Protein AF-A0A087ULW9-F1 (afdb_monomer)

Foldseek 3Di:
DVLVVVLVVVVVVPDPPDDNVNRDDPVRVVLVCLLQVVDPQCPVCVVPDDDDPCVPDPPPPPPDPVSVVVVVVVVVVVVVVPDDDDPPPPPPPPPDDDDDDDDDPPPAQAEDEDPDPQLVVLQVVCVVVVRHQFFDPPDVSYTYSVVSVVVVVVVVVVVSVLVSQLQNQQCVVVVSPHRDPDRDPVSSVVSLVVDPVNVVVVD

Sequence (203 aa):
MVRTAILNLLNKKISSHLNVDSVWSRKAIMSWCRKNGFVPMTSEKMTLLPEPKWSGIELCSVTSADDLLSTLKEENNSKLVSSDDEEIEIVEVVNKAKQVLNNQTQLQASHIPHLNEAAIYVKEVASQINVNLKPIEIEPCIYAPAIEEMILAACKALASDLIGSAVNEGYNRLGGKLCPEEITVSDVYSTIMKTPQFDFLTN

Mean predicted aligned error: 17.17 Å

Secondary structure (DSSP, 8-state):
-HHHHHHHHHHTT--TT--GGG---HHHHHHHHHHTT-S-GGGGTTTTSPPPTTTTS------SHHHHHHHHHHHHHHHTTS-------------------------PPEEPPPS-HHHHHHHHHHHHTT--PPPEEEETTEEE-HHHHHHHHHHHHHHHHHHHHHHHHHHHHTTTSS--SS--HHHHHHHHHH-GGGGGGT-

Structure (mmCIF, N/CA/C/O backbone):
data_AF-A0A087ULW9-F1
#
_entry.id   AF-A0A087ULW9-F1
#
loop_
_atom_site.group_PDB
_atom_site.id
_atom_site.type_symbol
_atom_site.label_atom_id
_atom_site.label_alt_id
_atom_site.label_comp_id
_atom_site.label_asym_id
_atom_site.label_entity_id
_atom_site.label_seq_id
_atom_site.pdbx_PDB_ins_code
_atom_site.Cartn_x
_atom_site.Cartn_y
_atom_site.Cartn_z
_atom_site.occupancy
_atom_site.B_iso_or_equiv
_atom_site.auth_seq_id
_atom_site.auth_comp_id
_atom_site.auth_asym_id
_atom_site.auth_atom_id
_atom_site.pdbx_PDB_model_num
ATOM 1 N N . MET A 1 1 ? 32.120 -0.685 -0.058 1.00 56.88 1 MET A N 1
ATOM 2 C CA . MET A 1 1 ? 32.090 -0.291 1.363 1.00 56.88 1 MET A CA 1
ATOM 3 C C . MET A 1 1 ? 30.939 -0.945 2.122 1.00 56.88 1 MET A C 1
ATOM 5 O O . MET A 1 1 ? 31.238 -1.801 2.936 1.00 56.88 1 MET A O 1
ATOM 9 N N . VAL A 1 2 ? 29.661 -0.681 1.810 1.00 62.47 2 VAL A N 1
ATOM 10 C CA . VAL A 1 2 ? 28.502 -1.191 2.591 1.00 62.47 2 VAL A CA 1
ATOM 11 C C . VAL A 1 2 ? 28.453 -2.722 2.754 1.00 62.47 2 VAL A C 1
ATOM 13 O O . VAL A 1 2 ? 28.424 -3.212 3.875 1.00 62.47 2 VAL A O 1
ATOM 16 N N . ARG A 1 3 ? 28.540 -3.510 1.668 1.00 66.75 3 ARG A N 1
ATOM 17 C CA . ARG A 1 3 ? 28.554 -4.991 1.763 1.00 66.75 3 ARG A CA 1
ATOM 18 C C . ARG A 1 3 ? 29.715 -5.511 2.618 1.00 66.75 3 ARG A C 1
ATOM 20 O O . ARG A 1 3 ? 29.536 -6.441 3.388 1.00 66.75 3 ARG A O 1
ATOM 27 N N . THR A 1 4 ? 30.897 -4.918 2.480 1.00 70.19 4 THR A N 1
ATOM 28 C CA . THR A 1 4 ? 32.090 -5.307 3.243 1.00 70.19 4 THR A CA 1
ATOM 29 C C . THR A 1 4 ? 31.920 -4.988 4.729 1.00 70.19 4 THR A C 1
ATOM 31 O O . THR A 1 4 ? 32.284 -5.803 5.565 1.00 70.19 4 THR A O 1
ATOM 34 N N . ALA A 1 5 ? 31.308 -3.847 5.060 1.00 69.44 5 ALA A N 1
ATOM 35 C CA . ALA A 1 5 ? 30.970 -3.484 6.434 1.00 69.44 5 ALA A CA 1
ATOM 36 C C . ALA A 1 5 ? 29.940 -4.452 7.042 1.00 69.44 5 ALA A C 1
ATOM 38 O O . ALA A 1 5 ? 30.160 -4.950 8.141 1.00 69.44 5 ALA A O 1
ATOM 39 N N . ILE A 1 6 ? 28.883 -4.799 6.298 1.00 68.88 6 ILE A N 1
ATOM 40 C CA . ILE A 1 6 ? 27.867 -5.776 6.726 1.00 68.88 6 ILE A CA 1
ATOM 41 C C . ILE A 1 6 ? 28.497 -7.157 6.954 1.00 68.88 6 ILE A C 1
ATOM 43 O O . ILE A 1 6 ? 28.297 -7.755 8.003 1.00 68.88 6 ILE A O 1
ATOM 47 N N . LEU A 1 7 ? 29.323 -7.645 6.023 1.00 72.19 7 LEU A N 1
ATOM 48 C CA . LEU A 1 7 ? 30.027 -8.924 6.178 1.00 72.19 7 LEU A CA 1
ATOM 49 C C . LEU A 1 7 ? 30.986 -8.918 7.378 1.00 72.19 7 LEU A C 1
ATOM 51 O O . LEU A 1 7 ? 31.074 -9.907 8.099 1.00 72.19 7 LEU A O 1
ATOM 55 N N . ASN A 1 8 ? 31.661 -7.796 7.639 1.00 73.00 8 ASN A N 1
ATOM 56 C CA . ASN A 1 8 ? 32.526 -7.646 8.808 1.00 73.00 8 ASN A CA 1
ATOM 57 C C . ASN A 1 8 ? 31.735 -7.624 10.128 1.00 73.00 8 ASN A C 1
ATOM 59 O O . ASN A 1 8 ? 32.224 -8.145 11.126 1.00 73.00 8 ASN A O 1
ATOM 63 N N . LEU A 1 9 ? 30.526 -7.055 10.148 1.00 68.88 9 LEU A N 1
ATOM 64 C CA . LEU A 1 9 ? 29.633 -7.081 11.315 1.00 68.88 9 LEU A CA 1
ATOM 65 C C . LEU A 1 9 ? 29.056 -8.483 11.566 1.00 68.88 9 LEU A C 1
ATOM 67 O O . LEU A 1 9 ? 28.975 -8.916 12.715 1.00 68.88 9 LEU A O 1
ATOM 71 N N . LEU A 1 10 ? 28.739 -9.224 10.501 1.00 69.44 10 LEU A N 1
ATOM 72 C CA . LEU A 1 10 ? 28.275 -10.613 10.582 1.00 69.44 10 LEU A CA 1
ATOM 73 C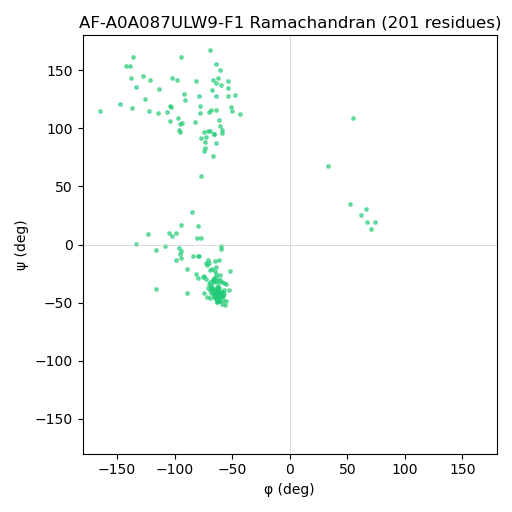 C . LEU A 1 10 ? 29.379 -11.566 11.051 1.00 69.44 10 LEU A C 1
ATOM 75 O O . LEU A 1 10 ? 29.148 -12.389 11.935 1.00 69.44 10 LEU A O 1
ATOM 79 N N . ASN A 1 11 ? 30.607 -11.394 10.552 1.00 67.88 11 ASN A N 1
ATOM 80 C CA . ASN A 1 11 ? 31.772 -12.158 11.011 1.00 67.88 11 ASN A CA 1
ATOM 81 C C . ASN A 1 11 ? 32.119 -11.886 12.483 1.00 67.88 11 ASN A C 1
ATOM 83 O O . ASN A 1 11 ? 32.675 -12.752 13.153 1.00 67.88 11 ASN A O 1
ATOM 87 N N . LYS A 1 12 ? 31.745 -10.713 13.012 1.00 70.88 12 LYS A N 1
ATOM 88 C CA . LYS A 1 12 ? 31.857 -10.379 14.440 1.00 70.88 12 LYS A CA 1
ATOM 89 C C . LYS A 1 12 ? 30.761 -11.022 15.314 1.00 70.88 12 LYS A C 1
ATOM 91 O O . LYS A 1 12 ? 30.732 -10.748 16.508 1.00 70.88 12 LYS A O 1
ATOM 96 N N . LYS A 1 13 ? 29.894 -11.888 14.757 1.00 62.12 13 LYS A N 1
ATOM 97 C CA . LYS A 1 13 ? 28.817 -12.627 15.456 1.00 62.12 13 LYS A CA 1
ATOM 98 C C . LYS A 1 13 ? 27.877 -11.742 16.293 1.00 62.12 13 LYS A C 1
ATOM 100 O O . LYS A 1 13 ? 27.385 -12.169 17.331 1.00 62.12 13 LYS A O 1
ATOM 105 N N . ILE A 1 14 ? 27.590 -10.520 15.842 1.00 60.06 14 ILE A N 1
ATOM 106 C CA . ILE A 1 14 ? 26.692 -9.599 16.567 1.00 60.06 14 ILE A CA 1
ATOM 107 C C . ILE A 1 14 ? 25.216 -10.042 16.458 1.00 60.06 14 ILE A C 1
ATOM 109 O O . ILE A 1 14 ? 24.376 -9.606 17.240 1.00 60.06 14 ILE A O 1
ATOM 113 N N . SER A 1 15 ? 24.865 -10.934 15.523 1.00 56.03 15 SER A N 1
ATOM 114 C CA . SER A 1 15 ? 23.472 -11.359 15.323 1.00 56.03 15 SER A CA 1
ATOM 115 C C . SER A 1 15 ? 23.382 -12.813 14.854 1.00 56.03 15 SER A C 1
ATOM 117 O O . SER A 1 15 ? 23.888 -13.157 13.791 1.00 56.03 15 SER A O 1
ATOM 119 N N . SER A 1 16 ? 22.700 -13.665 15.624 1.00 60.62 16 SER A N 1
ATOM 120 C CA . SER A 1 16 ? 22.424 -15.079 15.305 1.00 60.62 16 SER A CA 1
ATOM 121 C C . SER A 1 16 ? 21.408 -15.276 14.171 1.00 60.62 16 SER A C 1
ATOM 123 O O . SER A 1 16 ? 21.276 -16.382 13.654 1.00 60.62 16 SER A O 1
ATOM 125 N N . HIS A 1 17 ? 20.690 -14.219 13.783 1.00 61.47 17 HIS A N 1
ATOM 126 C CA . HIS A 1 17 ? 19.585 -14.278 12.821 1.00 61.47 17 HIS A CA 1
ATOM 127 C C . HIS A 1 17 ? 19.976 -13.963 11.371 1.00 61.47 17 HIS A C 1
ATOM 129 O O . HIS A 1 17 ? 19.141 -14.092 10.481 1.00 61.47 17 HIS A O 1
ATOM 135 N N . LEU A 1 18 ? 21.221 -13.557 11.103 1.00 57.53 18 LEU A N 1
ATOM 136 C CA . LEU A 1 18 ? 21.670 -13.223 9.751 1.00 57.53 18 LEU A CA 1
ATOM 137 C C . LEU A 1 18 ? 22.741 -14.202 9.271 1.00 57.53 18 LEU A C 1
ATOM 139 O O . LEU A 1 18 ? 23.860 -14.226 9.779 1.00 57.53 18 LEU A O 1
ATOM 143 N N . ASN A 1 19 ? 22.397 -14.989 8.252 1.00 66.38 19 ASN A N 1
ATOM 144 C CA . ASN A 1 19 ? 23.345 -15.859 7.567 1.00 66.38 19 ASN A CA 1
ATOM 145 C C . ASN A 1 19 ? 24.162 -15.054 6.537 1.00 66.38 19 ASN A C 1
ATOM 147 O O . ASN A 1 19 ? 23.621 -14.202 5.830 1.00 66.38 19 ASN A O 1
ATOM 151 N N . VAL A 1 20 ? 25.457 -15.343 6.414 1.00 63.88 20 VAL A N 1
ATOM 152 C CA . VAL A 1 20 ? 26.369 -14.711 5.443 1.00 63.88 20 VAL A CA 1
ATOM 153 C C . VAL A 1 20 ? 25.887 -14.929 4.001 1.00 63.88 20 VAL A C 1
ATOM 155 O O . VAL A 1 20 ? 26.001 -14.024 3.170 1.00 63.88 20 VAL A O 1
ATOM 158 N N . ASP A 1 21 ? 25.243 -16.067 3.732 1.00 66.31 21 ASP A N 1
ATOM 159 C CA . ASP A 1 21 ? 24.638 -16.388 2.432 1.00 66.31 21 ASP A CA 1
ATOM 160 C C . ASP A 1 21 ? 23.371 -15.568 2.129 1.00 66.31 21 ASP A C 1
ATOM 162 O O . ASP A 1 21 ? 22.977 -15.426 0.973 1.00 66.31 21 ASP A O 1
ATOM 166 N N . SER A 1 22 ? 22.753 -14.964 3.150 1.00 69.62 22 SER A N 1
ATOM 167 C CA . SER A 1 22 ? 21.576 -14.098 3.004 1.00 69.62 22 SER A CA 1
ATOM 168 C C . SER A 1 22 ? 21.934 -12.681 2.545 1.00 69.62 22 SER A C 1
ATOM 170 O O . SER A 1 22 ? 21.043 -11.890 2.227 1.00 69.62 22 SER A O 1
ATOM 172 N N . VAL A 1 23 ? 23.220 -12.315 2.521 1.00 75.50 23 VAL A N 1
ATOM 173 C CA . VAL A 1 23 ? 23.633 -10.958 2.154 1.00 75.50 23 VAL A CA 1
ATOM 174 C C . VAL A 1 23 ? 23.585 -10.799 0.640 1.00 75.50 23 VAL A C 1
ATOM 176 O O . VAL A 1 23 ? 24.405 -11.355 -0.098 1.00 75.50 23 VAL A O 1
ATOM 179 N N . TRP A 1 24 ? 22.671 -9.961 0.160 1.00 78.62 24 TRP A N 1
ATOM 180 C CA . TRP A 1 24 ? 22.526 -9.660 -1.262 1.00 78.62 24 TRP A CA 1
ATOM 181 C C . TRP A 1 24 ? 23.769 -8.995 -1.857 1.00 78.62 24 TRP A C 1
ATOM 183 O O . TRP A 1 24 ? 24.466 -8.189 -1.227 1.00 78.62 24 TRP A O 1
ATOM 193 N N . SER A 1 25 ? 24.086 -9.345 -3.107 1.00 81.62 25 SER A N 1
ATOM 194 C CA . SER A 1 25 ? 25.161 -8.678 -3.846 1.00 81.62 25 SER A CA 1
ATOM 195 C C . SER A 1 25 ? 24.812 -7.205 -4.078 1.00 81.62 25 SER A C 1
ATOM 197 O O . SER A 1 25 ? 23.640 -6.845 -4.159 1.00 81.62 25 SER A O 1
ATOM 199 N N . ARG A 1 26 ? 25.821 -6.339 -4.260 1.00 78.56 26 ARG A N 1
ATOM 200 C CA . ARG A 1 26 ? 25.574 -4.927 -4.617 1.00 78.56 26 ARG A CA 1
ATOM 201 C C . ARG A 1 26 ? 24.673 -4.805 -5.850 1.00 78.56 26 ARG A C 1
ATOM 203 O O . ARG A 1 26 ? 23.790 -3.965 -5.872 1.00 78.56 26 ARG A O 1
ATOM 210 N N . LYS A 1 27 ? 24.865 -5.674 -6.848 1.00 77.69 27 LYS A N 1
ATOM 211 C CA . LYS A 1 27 ? 24.037 -5.710 -8.060 1.00 77.69 27 LYS A CA 1
ATOM 212 C C . LYS A 1 27 ? 22.583 -6.080 -7.747 1.00 77.69 27 LYS A C 1
ATOM 214 O O . LYS A 1 27 ? 21.685 -5.456 -8.299 1.00 77.69 27 LYS A O 1
ATOM 219 N N . ALA A 1 28 ? 22.360 -7.049 -6.857 1.00 81.12 28 ALA A N 1
ATOM 220 C CA . ALA A 1 28 ? 21.022 -7.443 -6.421 1.00 81.12 28 ALA A CA 1
ATOM 221 C C . ALA A 1 28 ? 20.324 -6.319 -5.640 1.00 81.12 28 ALA A C 1
ATOM 223 O O . ALA A 1 28 ? 19.192 -5.985 -5.967 1.00 81.12 28 ALA A O 1
ATOM 224 N N . ILE A 1 29 ? 21.029 -5.668 -4.706 1.00 81.50 29 ILE A N 1
ATOM 225 C CA . ILE A 1 29 ? 20.514 -4.507 -3.961 1.00 81.50 29 ILE A CA 1
ATOM 226 C C . ILE A 1 29 ? 20.136 -3.383 -4.929 1.00 81.50 29 ILE A C 1
ATOM 228 O O . ILE A 1 29 ? 19.006 -2.920 -4.915 1.00 81.50 29 ILE A O 1
ATOM 232 N N . MET A 1 30 ? 21.040 -3.000 -5.836 1.00 79.62 30 MET A N 1
ATOM 233 C CA . MET A 1 30 ? 20.770 -1.928 -6.800 1.00 79.62 30 MET A CA 1
ATOM 234 C C . MET A 1 30 ? 19.622 -2.265 -7.754 1.00 79.62 30 MET A C 1
ATOM 236 O O . MET A 1 30 ? 18.857 -1.382 -8.128 1.00 79.62 30 MET A O 1
ATOM 240 N N . SER A 1 31 ? 19.496 -3.526 -8.174 1.00 79.19 31 SER A N 1
ATOM 241 C CA . SER A 1 31 ? 18.368 -3.954 -9.004 1.00 79.19 31 SER A CA 1
ATOM 242 C C . SER A 1 31 ? 17.053 -3.888 -8.230 1.00 79.19 31 SER A C 1
ATOM 244 O O . SER A 1 31 ? 16.067 -3.400 -8.770 1.00 79.19 31 SER A O 1
ATOM 246 N N . TRP A 1 32 ? 17.047 -4.313 -6.966 1.00 84.06 32 TRP A N 1
ATOM 247 C CA . TRP A 1 32 ? 15.873 -4.226 -6.104 1.00 84.06 32 TRP A CA 1
ATOM 248 C C . TRP A 1 32 ? 15.469 -2.772 -5.837 1.00 84.06 32 TRP A C 1
ATOM 250 O O . TRP A 1 32 ? 14.302 -2.433 -6.001 1.00 84.06 32 TRP A O 1
ATOM 260 N N . CYS A 1 33 ? 16.425 -1.891 -5.533 1.00 82.12 33 CYS A N 1
ATOM 261 C CA . CYS A 1 33 ? 16.156 -0.467 -5.341 1.00 82.12 33 CYS A CA 1
ATOM 262 C C . CYS A 1 33 ? 15.517 0.166 -6.584 1.00 82.12 33 CYS A C 1
ATOM 264 O O . CYS A 1 33 ? 14.533 0.882 -6.448 1.00 82.12 33 CYS A O 1
ATOM 266 N N . ARG A 1 34 ? 16.022 -0.130 -7.793 1.00 80.19 34 ARG A N 1
ATOM 267 C CA . ARG A 1 34 ? 15.431 0.383 -9.045 1.00 80.19 34 ARG A CA 1
ATOM 268 C C . ARG A 1 34 ? 14.009 -0.124 -9.267 1.00 80.19 34 ARG A C 1
ATOM 270 O O . ARG A 1 34 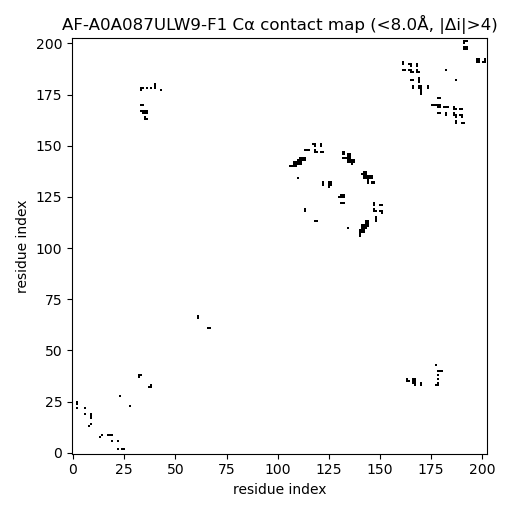? 13.146 0.651 -9.654 1.00 80.19 34 ARG A O 1
ATOM 277 N N . LYS A 1 35 ? 13.764 -1.409 -8.998 1.00 82.06 35 LYS A N 1
ATOM 278 C CA . LYS A 1 35 ? 12.431 -2.015 -9.131 1.00 82.06 35 LYS A CA 1
ATOM 279 C C . LYS A 1 35 ? 11.401 -1.421 -8.173 1.00 82.06 35 LYS A C 1
ATOM 281 O O . LYS A 1 35 ? 10.228 -1.420 -8.503 1.00 82.06 35 LYS A O 1
ATOM 286 N N . ASN A 1 36 ? 11.838 -0.916 -7.023 1.00 83.12 36 ASN A N 1
ATOM 287 C CA . ASN A 1 36 ? 10.960 -0.343 -6.002 1.00 83.12 36 ASN A CA 1
ATOM 288 C C . ASN A 1 36 ? 11.006 1.197 -5.958 1.00 83.12 36 ASN A C 1
ATOM 290 O O . ASN A 1 36 ? 10.507 1.793 -5.013 1.00 83.12 36 ASN A O 1
ATOM 294 N N . GLY A 1 37 ? 11.635 1.860 -6.937 1.00 76.06 37 GLY A N 1
ATOM 295 C CA . GLY A 1 37 ? 11.675 3.328 -6.991 1.00 76.06 37 GLY A CA 1
ATOM 296 C C . GLY A 1 37 ? 12.544 3.999 -5.921 1.00 76.06 37 GLY A C 1
ATOM 297 O O . GLY A 1 37 ? 12.490 5.212 -5.761 1.00 76.06 37 GLY A O 1
ATOM 298 N N . PHE A 1 38 ? 13.395 3.246 -5.216 1.00 79.56 38 PHE A N 1
ATOM 299 C CA . PHE A 1 38 ? 14.325 3.779 -4.209 1.00 79.56 38 PHE A CA 1
ATOM 300 C C . PHE A 1 38 ? 15.606 4.378 -4.810 1.00 79.56 38 PHE A C 1
ATOM 302 O O . PHE A 1 38 ? 16.534 4.721 -4.079 1.00 79.56 38 PHE A O 1
ATOM 309 N N . VAL A 1 39 ? 15.706 4.461 -6.139 1.00 68.19 39 VAL A N 1
ATOM 310 C CA . VAL A 1 39 ? 16.822 5.126 -6.819 1.00 68.19 39 VAL A CA 1
ATOM 311 C C . VAL A 1 39 ? 16.333 6.487 -7.307 1.00 68.19 39 VAL A C 1
ATOM 313 O O . VAL A 1 39 ? 15.434 6.516 -8.147 1.00 68.19 39 VAL A O 1
ATOM 316 N N . PRO A 1 40 ? 16.914 7.602 -6.828 1.00 55.19 40 PRO A N 1
ATOM 317 C CA . PRO A 1 40 ? 16.565 8.930 -7.316 1.00 55.19 40 PRO A CA 1
ATOM 318 C C . PRO A 1 40 ? 16.706 8.998 -8.842 1.00 55.19 40 PRO A C 1
ATOM 320 O O . PRO A 1 40 ? 17.765 8.659 -9.382 1.00 55.19 40 PRO A O 1
ATOM 323 N N . MET A 1 41 ? 15.656 9.458 -9.535 1.00 52.12 41 MET A N 1
ATOM 324 C CA . MET A 1 41 ? 15.596 9.596 -11.005 1.00 52.12 41 MET A CA 1
ATOM 325 C C . MET A 1 41 ? 16.774 10.384 -11.600 1.00 52.12 41 MET A C 1
ATOM 327 O O . MET A 1 41 ? 17.119 10.218 -12.770 1.00 52.12 41 MET A O 1
ATOM 331 N N . THR A 1 42 ? 17.424 11.221 -10.796 1.00 53.38 42 THR A N 1
ATOM 332 C CA . THR A 1 42 ? 18.534 12.089 -11.191 1.00 53.38 42 THR A CA 1
ATOM 333 C C . THR A 1 42 ? 19.858 11.357 -11.396 1.00 53.38 42 THR A C 1
ATOM 335 O O . THR A 1 42 ? 20.649 11.795 -12.227 1.00 53.38 42 THR A O 1
ATOM 338 N N . SER A 1 43 ? 20.113 10.217 -10.741 1.00 51.06 43 SER A N 1
ATOM 339 C CA . SER A 1 43 ? 21.452 9.598 -10.775 1.00 51.06 43 SER A CA 1
ATOM 340 C C . SER A 1 43 ? 21.864 9.053 -12.152 1.00 51.06 43 SER A C 1
ATOM 342 O O . SER A 1 43 ? 23.059 8.875 -12.385 1.00 51.06 43 SER A O 1
ATOM 344 N N . GLU A 1 44 ? 20.924 8.771 -13.060 1.00 51.19 44 GLU A N 1
ATOM 345 C CA . GLU A 1 44 ? 21.227 8.202 -14.387 1.00 51.19 44 GLU A CA 1
ATOM 346 C C . GLU A 1 44 ? 21.261 9.254 -15.517 1.00 51.19 44 GLU A C 1
ATOM 348 O O . GLU A 1 44 ? 21.804 8.966 -16.581 1.00 51.19 44 GLU A O 1
ATOM 353 N N . LYS A 1 45 ? 20.762 10.484 -15.290 1.00 48.03 45 LYS A N 1
ATOM 354 C CA . LYS A 1 45 ? 20.716 11.577 -16.293 1.00 48.03 45 LYS A CA 1
ATOM 355 C C . LYS A 1 45 ? 21.561 12.815 -15.942 1.00 48.03 45 LYS A C 1
ATOM 357 O O . LYS A 1 45 ? 21.670 13.720 -16.768 1.00 48.03 45 LYS A O 1
ATOM 362 N N . MET A 1 46 ? 22.181 12.867 -14.759 1.00 43.19 46 MET A N 1
ATOM 363 C CA . MET A 1 46 ? 22.864 14.068 -14.236 1.00 43.19 46 MET A CA 1
ATOM 364 C C . MET A 1 46 ? 24.047 14.572 -15.076 1.00 43.19 46 MET A C 1
ATOM 366 O O . MET A 1 46 ? 24.509 15.687 -14.874 1.00 43.19 46 MET A O 1
ATOM 370 N N . THR A 1 47 ? 24.549 13.786 -16.028 1.00 49.56 47 THR A N 1
ATOM 371 C CA . THR A 1 47 ? 25.631 14.224 -16.918 1.00 49.56 47 THR A CA 1
ATOM 372 C C . THR A 1 47 ? 25.151 15.026 -18.130 1.00 49.56 47 THR A C 1
ATOM 374 O O . THR A 1 47 ? 25.999 15.564 -18.837 1.00 49.56 47 THR A O 1
ATOM 377 N N . LEU A 1 48 ? 23.839 15.104 -18.409 1.00 47.22 48 LEU A N 1
ATOM 378 C CA . LEU A 1 48 ? 23.334 15.582 -19.709 1.00 47.22 48 LEU A CA 1
ATOM 379 C C . LEU A 1 48 ? 22.180 16.603 -19.668 1.00 47.22 48 LEU A C 1
ATOM 381 O O . LEU A 1 48 ? 21.739 17.020 -20.738 1.00 47.22 48 LEU A O 1
ATOM 385 N N . LEU A 1 49 ? 21.680 17.029 -18.503 1.00 43.97 49 LEU A N 1
ATOM 386 C CA . LEU A 1 49 ? 20.554 17.976 -18.419 1.00 43.97 49 LEU A CA 1
ATOM 387 C C . LEU A 1 49 ? 20.874 19.191 -17.526 1.00 43.97 49 LEU A C 1
ATOM 389 O O . LEU A 1 49 ? 21.574 19.022 -16.527 1.00 43.97 49 LEU A O 1
ATOM 393 N N . PRO A 1 50 ? 20.360 20.399 -17.852 1.00 50.28 50 PRO A N 1
ATOM 394 C CA . PRO A 1 50 ? 20.401 21.542 -16.941 1.00 50.28 50 PRO A CA 1
ATOM 395 C C . PRO A 1 50 ? 19.640 21.218 -15.651 1.00 50.28 50 PRO A C 1
ATOM 397 O O . PRO A 1 50 ? 18.686 20.438 -15.676 1.00 50.28 50 PRO A O 1
ATOM 400 N N . GLU A 1 51 ? 20.064 21.819 -14.539 1.00 48.78 51 GLU A N 1
ATOM 401 C CA . GLU A 1 51 ? 19.567 21.524 -13.191 1.00 48.78 51 GLU A CA 1
ATOM 402 C C . GLU A 1 51 ? 18.025 21.468 -13.116 1.00 48.78 51 GLU A C 1
ATOM 404 O O . GLU A 1 51 ? 17.342 22.392 -13.576 1.00 48.78 51 GLU A O 1
ATOM 409 N N . PRO A 1 52 ? 17.438 20.395 -12.549 1.00 48.44 52 PRO A N 1
ATOM 410 C CA . PRO A 1 52 ? 15.992 20.303 -12.398 1.00 48.44 52 PRO A CA 1
ATOM 411 C C . PRO A 1 52 ? 15.490 21.358 -11.402 1.00 48.44 52 PRO A C 1
ATOM 413 O O . PRO A 1 52 ? 16.087 21.551 -10.351 1.00 48.44 52 PRO A O 1
ATOM 416 N N . LYS A 1 53 ? 14.328 21.973 -11.675 1.00 52.22 53 LYS A N 1
ATOM 417 C CA . LYS A 1 53 ? 13.668 23.008 -10.835 1.00 52.22 53 LYS A CA 1
ATOM 418 C C . LYS A 1 53 ? 13.306 22.572 -9.398 1.00 52.22 53 LYS A C 1
ATOM 420 O O . LYS A 1 53 ? 12.770 23.370 -8.641 1.00 52.22 53 LYS A O 1
ATOM 425 N N . TRP A 1 54 ? 13.575 21.319 -9.040 1.00 46.91 54 TRP A N 1
ATOM 426 C CA . TRP A 1 54 ? 13.392 20.745 -7.704 1.00 46.91 54 TRP A CA 1
ATOM 427 C C . TRP A 1 54 ? 14.722 20.629 -6.938 1.00 46.91 54 TRP A C 1
ATOM 429 O O . TRP A 1 54 ? 14.749 20.078 -5.843 1.00 46.91 54 TRP A O 1
ATOM 439 N N . SER A 1 55 ? 15.820 21.171 -7.483 1.00 46.84 55 SER A N 1
ATOM 440 C CA . SER A 1 55 ? 17.161 21.219 -6.880 1.00 46.84 55 SER A CA 1
ATOM 441 C C . SER A 1 55 ? 17.245 21.953 -5.534 1.00 46.84 55 SER A C 1
ATOM 443 O O . SER A 1 55 ? 18.309 21.966 -4.927 1.00 46.84 55 SER A O 1
ATOM 445 N N . GLY A 1 56 ? 16.146 22.542 -5.053 1.00 42.59 56 GLY A N 1
ATOM 446 C CA . GLY A 1 56 ? 16.056 23.162 -3.731 1.00 42.59 56 GLY A CA 1
ATOM 447 C C . GLY A 1 56 ? 15.485 22.268 -2.627 1.00 42.59 56 GLY A C 1
ATOM 448 O O . GLY A 1 56 ? 15.516 22.675 -1.472 1.00 42.59 56 GLY A O 1
ATOM 449 N N . ILE A 1 57 ? 14.954 21.079 -2.939 1.00 44.38 57 ILE A N 1
ATOM 450 C CA . ILE A 1 57 ? 14.548 20.122 -1.901 1.00 44.38 57 ILE A CA 1
ATOM 451 C C . ILE A 1 57 ? 15.707 19.150 -1.727 1.00 44.38 57 ILE A C 1
ATOM 453 O O . ILE A 1 57 ? 15.869 18.210 -2.510 1.00 44.38 57 ILE A O 1
ATOM 457 N N . GLU A 1 58 ? 16.528 19.392 -0.707 1.00 44.25 58 GLU A N 1
ATOM 458 C CA . GLU A 1 58 ? 17.474 18.398 -0.214 1.00 44.25 58 GLU A CA 1
ATOM 459 C C . GLU A 1 58 ? 16.676 17.162 0.220 1.00 44.25 58 GLU A C 1
ATOM 461 O O . GLU A 1 58 ? 16.115 17.093 1.311 1.00 44.25 58 GLU A O 1
ATOM 466 N N . LEU A 1 59 ? 16.570 16.177 -0.674 1.00 45.88 59 LEU A N 1
ATOM 467 C CA . LEU A 1 59 ? 16.092 14.840 -0.345 1.00 45.88 59 LEU A CA 1
ATOM 468 C C . LEU A 1 59 ? 17.093 14.219 0.635 1.00 45.88 59 LEU A C 1
ATOM 470 O O . LEU A 1 59 ? 18.052 13.572 0.223 1.00 45.88 59 LEU A O 1
ATOM 474 N N . CYS A 1 60 ? 16.866 14.485 1.923 1.00 52.53 60 CYS A N 1
ATOM 475 C CA . CYS A 1 60 ? 17.479 13.879 3.101 1.00 52.53 60 CYS A CA 1
ATOM 476 C C . CYS A 1 60 ? 18.943 13.451 2.907 1.00 52.53 60 CYS A C 1
ATOM 478 O O . CYS A 1 60 ? 19.268 12.264 2.947 1.00 52.53 60 CYS A O 1
ATOM 480 N N . SER A 1 61 ? 19.843 14.419 2.746 1.00 45.34 61 SER A N 1
ATOM 481 C CA . SER A 1 61 ? 21.295 14.205 2.744 1.00 45.34 61 SER A CA 1
ATOM 482 C C . SER A 1 61 ? 21.911 14.198 4.148 1.00 45.34 61 SER A C 1
ATOM 484 O O . SER A 1 61 ? 23.089 14.507 4.304 1.00 45.34 61 SER A O 1
ATOM 486 N N . VAL A 1 62 ? 21.159 13.824 5.185 1.00 50.03 62 VAL A N 1
ATOM 487 C CA . VAL A 1 62 ? 21.735 13.624 6.522 1.00 50.03 62 VAL A CA 1
ATOM 488 C C . VAL A 1 62 ? 22.361 12.238 6.595 1.00 50.03 62 VAL A C 1
ATOM 490 O O . VAL A 1 62 ? 21.690 11.207 6.633 1.00 50.03 62 VAL A O 1
ATOM 493 N N . THR A 1 63 ? 23.690 12.215 6.550 1.00 53.81 63 THR A N 1
ATOM 494 C CA . THR A 1 63 ? 24.492 10.986 6.537 1.00 53.81 63 THR A CA 1
ATOM 495 C C . THR A 1 63 ? 24.653 10.340 7.915 1.00 53.81 63 THR A C 1
ATOM 497 O O . THR A 1 63 ? 25.133 9.207 8.001 1.00 53.81 63 THR A O 1
ATOM 500 N N . SER A 1 64 ? 24.241 11.030 8.984 1.00 62.62 64 SER A N 1
ATOM 501 C CA . SER A 1 64 ? 24.316 10.576 10.374 1.00 62.62 64 SER A CA 1
ATOM 502 C C . SER A 1 64 ? 23.085 11.009 11.179 1.00 62.62 64 SER A C 1
ATOM 504 O O . SER A 1 64 ? 22.459 12.026 10.885 1.00 62.62 64 SER A O 1
ATOM 506 N N . ALA A 1 65 ? 22.759 10.251 12.229 1.00 65.56 65 ALA A N 1
ATOM 507 C CA . ALA A 1 65 ? 21.684 10.585 13.166 1.00 65.56 65 ALA A CA 1
ATOM 508 C C . ALA A 1 65 ? 21.942 11.911 13.906 1.00 65.56 65 ALA A C 1
ATOM 510 O O . ALA A 1 65 ? 20.995 12.630 14.220 1.00 65.56 65 ALA A O 1
ATOM 511 N N . ASP A 1 66 ? 23.213 12.248 14.141 1.00 72.12 66 ASP A N 1
ATOM 512 C CA . ASP A 1 66 ? 23.602 13.508 14.780 1.00 72.12 66 ASP A CA 1
ATOM 513 C C . ASP A 1 66 ? 23.299 14.721 13.887 1.00 72.12 66 ASP A C 1
ATOM 515 O O . ASP A 1 66 ? 22.812 15.733 14.389 1.00 72.12 66 ASP A O 1
ATOM 519 N N . ASP A 1 67 ? 23.499 14.588 12.568 1.00 70.50 67 ASP A N 1
ATOM 520 C CA . ASP A 1 67 ? 23.200 15.643 11.588 1.00 70.50 67 ASP A CA 1
ATOM 521 C C . ASP A 1 67 ? 21.686 15.884 11.486 1.00 70.50 67 ASP A C 1
ATOM 523 O O . ASP A 1 67 ? 21.226 17.014 11.394 1.00 70.50 67 ASP A O 1
ATOM 527 N N . LEU A 1 68 ? 20.879 14.823 11.570 1.00 67.94 68 LEU A N 1
ATOM 528 C CA . LEU A 1 68 ? 19.419 14.946 11.586 1.00 67.94 68 LEU A CA 1
ATOM 529 C C . LEU A 1 68 ? 18.927 15.672 12.849 1.00 67.94 68 LEU A C 1
ATOM 531 O O . LEU A 1 68 ? 18.023 16.505 12.784 1.00 67.94 68 LEU A O 1
ATOM 535 N N . LEU A 1 69 ? 19.527 15.376 14.006 1.00 77.31 69 LEU A N 1
ATOM 536 C CA . LEU A 1 69 ? 19.167 16.010 15.274 1.00 77.31 69 LEU A CA 1
ATOM 537 C C . LEU A 1 69 ? 19.561 17.489 15.336 1.00 77.31 69 LEU A C 1
ATOM 539 O O . LEU A 1 69 ? 18.866 18.259 16.003 1.00 77.31 69 LEU A O 1
ATOM 543 N N . SER A 1 70 ? 20.653 17.900 14.689 1.00 75.19 70 SER A N 1
ATOM 544 C CA . SER A 1 70 ? 21.029 19.315 14.609 1.00 75.19 70 SER A CA 1
ATOM 545 C C . SER A 1 70 ? 20.099 20.089 13.676 1.00 75.19 70 SER A C 1
ATOM 547 O O . SER A 1 70 ? 19.585 21.126 14.095 1.00 75.19 70 SER A O 1
ATOM 549 N N . THR A 1 71 ? 19.780 19.554 12.491 1.00 76.69 71 THR A N 1
ATOM 550 C CA . THR A 1 71 ? 18.850 20.198 11.547 1.00 76.69 71 THR A CA 1
ATOM 551 C C . THR A 1 71 ? 17.455 20.370 12.151 1.00 76.69 71 THR A C 1
ATOM 553 O O . THR A 1 71 ? 16.890 21.459 12.100 1.00 76.69 71 THR A O 1
ATOM 556 N N . LEU A 1 72 ? 16.923 19.346 12.832 1.00 69.75 72 LEU A N 1
ATOM 557 C CA . LEU A 1 72 ? 15.623 19.451 13.512 1.00 69.75 72 LEU A CA 1
ATOM 558 C C . LEU A 1 72 ? 15.610 20.506 14.628 1.00 69.75 72 LEU A C 1
ATOM 560 O O . LEU A 1 72 ? 14.584 21.144 14.869 1.00 69.75 72 LEU A O 1
ATOM 564 N N . LYS A 1 73 ? 16.735 20.703 15.328 1.00 77.00 73 LYS A N 1
ATOM 565 C CA . LYS A 1 73 ? 16.854 21.762 16.342 1.00 77.00 73 LYS A CA 1
ATOM 566 C C . LYS A 1 73 ? 16.867 23.152 15.704 1.00 77.00 73 LYS A C 1
ATOM 568 O O . LYS A 1 73 ? 16.240 24.059 16.245 1.00 77.00 73 LYS A O 1
ATOM 573 N N . GLU A 1 74 ? 17.535 23.320 14.567 1.00 75.69 74 GLU A N 1
ATOM 574 C CA . GLU A 1 74 ? 17.535 24.573 13.800 1.00 75.69 74 GLU A CA 1
ATOM 575 C C . GLU A 1 74 ? 16.153 24.909 13.221 1.00 75.69 74 GLU A C 1
ATOM 577 O O . GLU A 1 74 ? 15.707 26.056 13.312 1.00 75.69 74 GLU A O 1
ATOM 582 N N . GLU A 1 75 ? 15.423 23.914 12.714 1.00 67.62 75 GLU A N 1
ATOM 583 C CA . GLU A 1 75 ? 14.053 24.085 12.209 1.00 67.62 75 GLU A CA 1
ATOM 584 C C . GLU A 1 75 ? 13.040 24.425 13.316 1.00 67.62 75 GLU A C 1
ATOM 586 O O . GLU A 1 75 ? 12.155 25.262 13.126 1.00 67.62 75 GLU A O 1
ATOM 591 N N . ASN A 1 76 ? 13.167 23.822 14.503 1.00 64.44 76 ASN A N 1
ATOM 592 C CA . ASN A 1 76 ? 12.308 24.173 15.639 1.00 64.44 76 ASN A CA 1
ATOM 593 C C . ASN A 1 76 ? 12.577 25.592 16.151 1.00 64.44 76 ASN A C 1
ATOM 595 O O . ASN A 1 76 ? 11.640 26.313 16.493 1.00 64.44 76 ASN A O 1
ATOM 599 N N . ASN A 1 77 ? 13.841 26.015 16.166 1.00 61.31 77 ASN A N 1
ATOM 600 C CA . ASN A 1 77 ? 14.200 27.365 16.591 1.00 61.31 77 ASN A CA 1
ATOM 601 C C . ASN A 1 77 ? 13.746 28.429 15.584 1.00 61.31 77 ASN A C 1
ATOM 603 O O . ASN A 1 77 ? 13.351 29.515 15.991 1.00 61.31 77 ASN A O 1
ATOM 607 N N . SER A 1 78 ? 13.755 28.130 14.284 1.00 56.22 78 SER A N 1
ATOM 608 C CA . SER A 1 78 ? 13.302 29.068 13.247 1.00 56.22 78 SER A CA 1
ATOM 609 C C . SER A 1 78 ? 11.779 29.241 13.214 1.00 56.22 78 SER A C 1
ATOM 611 O O . SER A 1 78 ? 11.305 30.344 12.944 1.00 56.22 78 SER A O 1
ATOM 613 N N . LYS A 1 79 ? 10.997 28.220 13.591 1.00 54.03 79 LYS A N 1
ATOM 614 C CA . LYS A 1 79 ? 9.536 28.356 13.775 1.00 54.03 79 LYS A CA 1
ATOM 615 C C . LYS A 1 79 ? 9.156 29.258 14.953 1.00 54.03 79 LYS A C 1
ATOM 617 O O . LYS A 1 79 ? 8.150 29.957 14.874 1.00 54.03 79 LYS A O 1
ATOM 622 N N . LEU A 1 80 ? 9.982 29.302 15.999 1.00 50.06 80 LEU A N 1
ATOM 623 C CA . LEU A 1 80 ? 9.778 30.147 17.183 1.00 50.06 80 LEU A CA 1
ATOM 624 C C . LEU A 1 80 ? 9.969 31.652 16.925 1.00 50.06 80 LEU A C 1
ATOM 626 O O . LEU A 1 80 ? 9.522 32.455 17.733 1.00 50.06 80 LEU A O 1
ATOM 630 N N . VAL A 1 81 ? 10.599 32.051 15.813 1.00 50.59 81 VAL A N 1
ATOM 631 C CA . VAL A 1 81 ? 10.883 33.469 15.505 1.00 50.59 81 VAL A CA 1
ATOM 632 C C . VAL A 1 81 ? 9.816 34.097 14.585 1.00 50.59 81 VAL A C 1
ATOM 634 O O . VAL A 1 81 ? 9.883 35.288 14.304 1.00 50.59 81 VAL A O 1
ATOM 637 N N . SER A 1 82 ? 8.813 33.333 14.121 1.00 47.72 82 SER A N 1
ATOM 638 C CA . SER A 1 82 ? 7.819 33.813 13.135 1.00 47.72 82 SER A CA 1
ATOM 639 C C . SER A 1 82 ? 6.344 33.734 13.547 1.00 47.72 82 SER A C 1
ATOM 641 O O . SER A 1 82 ? 5.484 33.996 12.711 1.00 47.72 82 SER A O 1
ATOM 643 N N . SER A 1 83 ? 6.027 33.417 14.805 1.00 39.41 83 SER A N 1
ATOM 644 C CA . SER A 1 83 ? 4.664 33.620 15.307 1.00 39.41 83 SER A CA 1
ATOM 645 C C . SER A 1 83 ? 4.604 34.965 16.011 1.00 39.41 83 SER A C 1
ATOM 647 O O . SER A 1 83 ? 5.114 35.107 17.117 1.00 39.41 83 SER A O 1
ATOM 649 N N . ASP A 1 84 ? 4.007 35.940 15.333 1.00 43.84 84 ASP A N 1
ATOM 650 C CA . ASP A 1 84 ? 3.411 37.108 15.975 1.00 43.84 84 ASP A CA 1
ATOM 651 C C . ASP A 1 84 ? 2.420 36.610 17.048 1.00 43.84 84 ASP A C 1
ATOM 653 O O . ASP A 1 84 ? 1.765 35.574 16.864 1.00 43.84 84 ASP A O 1
ATOM 657 N N . ASP A 1 85 ? 2.386 37.295 18.187 1.00 48.22 85 ASP A N 1
ATOM 658 C CA . ASP A 1 85 ? 1.603 36.939 19.371 1.00 48.22 85 ASP A CA 1
ATOM 659 C C . ASP A 1 85 ? 0.091 37.040 19.086 1.00 48.22 85 ASP A C 1
ATOM 661 O O . ASP A 1 85 ? -0.515 38.101 19.235 1.00 48.22 85 ASP A O 1
ATOM 665 N N . GLU A 1 86 ? -0.558 35.929 18.730 1.00 44.19 86 GLU A N 1
ATOM 666 C CA . GLU A 1 86 ? -1.989 35.755 19.000 1.00 44.19 86 GLU A CA 1
ATOM 667 C C . GLU A 1 86 ? -2.143 34.979 20.313 1.00 44.19 86 GLU A C 1
ATOM 669 O O . GLU A 1 86 ? -2.067 33.749 20.364 1.00 44.19 86 GLU A O 1
ATOM 674 N N . GLU A 1 87 ? -2.346 35.721 21.404 1.00 41.56 87 GLU A N 1
ATOM 675 C CA . GLU A 1 87 ? -2.803 35.183 22.684 1.00 41.56 87 GLU A CA 1
ATOM 676 C C . GLU A 1 87 ? -4.167 34.501 22.483 1.00 41.56 87 GLU A C 1
ATOM 678 O O . GLU A 1 87 ? -5.217 35.143 22.450 1.00 41.56 87 GLU A O 1
ATOM 683 N N . ILE A 1 88 ? -4.168 33.176 22.343 1.00 42.97 88 ILE A N 1
ATOM 684 C CA . ILE A 1 88 ? -5.402 32.389 22.380 1.00 42.97 88 ILE A CA 1
ATOM 685 C C . ILE A 1 88 ? -5.856 32.320 23.843 1.00 42.97 88 ILE A C 1
ATOM 687 O O . ILE A 1 88 ? -5.385 31.493 24.626 1.00 42.97 88 ILE A O 1
ATOM 691 N N . GLU A 1 89 ? -6.779 33.207 24.216 1.00 40.41 89 GLU A N 1
ATOM 692 C CA . GLU A 1 89 ? -7.507 33.158 25.484 1.00 40.41 89 GLU A CA 1
ATOM 693 C C . GLU A 1 89 ? -8.314 31.850 25.556 1.00 40.41 89 GLU A C 1
ATOM 695 O O . GLU A 1 89 ? -9.317 31.657 24.863 1.00 40.41 89 GLU A O 1
ATOM 700 N N . ILE A 1 90 ? -7.864 30.917 26.397 1.00 42.50 90 ILE A N 1
ATOM 701 C CA . ILE A 1 90 ? -8.595 29.684 26.691 1.00 42.50 90 ILE A CA 1
ATOM 702 C C . ILE A 1 90 ? -9.789 30.060 27.572 1.00 42.50 90 ILE A C 1
ATOM 704 O O . ILE A 1 90 ? -9.690 30.117 28.798 1.00 42.50 90 ILE A O 1
ATOM 708 N N . VAL A 1 91 ? -10.938 30.316 26.951 1.00 39.50 91 VAL A N 1
ATOM 709 C CA . VAL A 1 91 ? -12.205 30.445 27.674 1.00 39.50 91 VAL A CA 1
ATOM 710 C C . VAL A 1 91 ? -12.613 29.054 28.166 1.00 39.50 91 VAL A C 1
ATOM 712 O O . VAL A 1 91 ? -13.199 28.260 27.429 1.00 39.50 91 VAL A O 1
ATOM 715 N N . GLU A 1 92 ? -12.312 28.745 29.429 1.00 45.03 92 GLU A N 1
ATOM 716 C CA . GLU A 1 92 ? -12.941 27.629 30.140 1.00 45.03 92 GLU A CA 1
ATOM 717 C C . GLU A 1 92 ? -14.456 27.873 30.206 1.00 45.03 92 GLU A C 1
ATOM 719 O O . GLU A 1 92 ? -14.966 28.643 31.026 1.00 45.03 92 GLU A O 1
ATOM 724 N N . VAL A 1 93 ? -15.211 27.195 29.340 1.00 40.12 93 VAL A N 1
ATOM 725 C CA . VAL A 1 93 ? -16.674 27.165 29.417 1.00 40.12 93 VAL A CA 1
ATOM 726 C C . VAL A 1 93 ? -17.079 26.267 30.590 1.00 40.12 93 VAL A C 1
ATOM 728 O O . VAL A 1 93 ? -17.400 25.090 30.434 1.00 40.12 93 VAL A O 1
ATOM 731 N N . VAL A 1 94 ? -17.077 26.832 31.800 1.00 39.38 94 VAL A N 1
ATOM 732 C CA . VAL A 1 94 ? -17.685 26.207 32.980 1.00 39.38 94 VAL A CA 1
ATOM 733 C C . VAL A 1 94 ? -19.205 26.300 32.846 1.00 39.38 94 VAL A C 1
ATOM 735 O O . VAL A 1 94 ? -19.852 27.225 33.345 1.00 39.38 94 VAL A O 1
ATOM 738 N N . ASN A 1 95 ? -19.805 25.307 32.193 1.00 39.75 95 ASN A N 1
ATOM 739 C CA . ASN A 1 95 ? -21.245 25.095 32.273 1.00 39.75 95 ASN A CA 1
ATOM 740 C C . ASN A 1 95 ? -21.604 24.613 33.686 1.00 39.75 95 ASN A C 1
ATOM 742 O O . ASN A 1 95 ? -21.495 23.436 34.027 1.00 39.75 95 ASN A O 1
ATOM 746 N N . LYS A 1 96 ? -22.050 25.550 34.530 1.00 42.22 96 LYS A N 1
ATOM 747 C CA . LYS A 1 96 ? -22.676 25.263 35.826 1.00 42.22 96 LYS A CA 1
ATOM 748 C C . LYS A 1 96 ? -24.007 24.538 35.617 1.00 42.22 9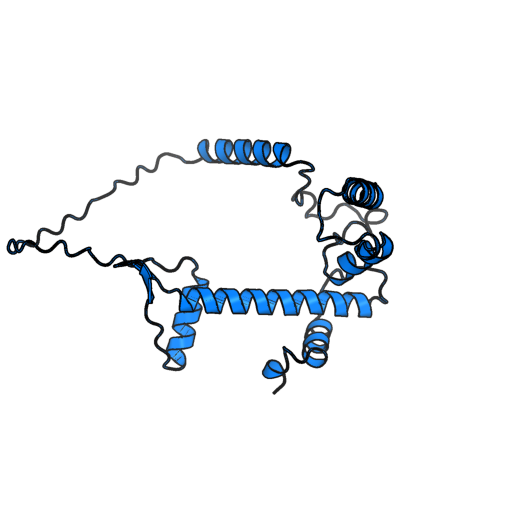6 LYS A C 1
ATOM 750 O O . LYS A 1 96 ? -25.050 25.178 35.512 1.00 42.22 96 LYS A O 1
ATOM 755 N N . ALA A 1 97 ? -23.991 23.212 35.677 1.00 34.84 97 ALA A N 1
ATOM 756 C CA . ALA A 1 97 ? -25.174 22.427 36.008 1.00 34.84 97 ALA A CA 1
ATOM 757 C C . ALA A 1 97 ? -25.048 21.936 37.458 1.00 34.84 97 ALA A C 1
ATOM 759 O O . ALA A 1 97 ? -24.252 21.061 37.784 1.00 34.84 97 ALA A O 1
ATOM 760 N N . LYS A 1 98 ? -25.825 22.545 38.359 1.00 42.47 98 LYS A N 1
ATOM 761 C CA . LYS A 1 98 ? -26.036 22.023 39.712 1.00 42.47 98 LYS A CA 1
ATOM 762 C C . LYS A 1 98 ? -26.854 20.735 39.602 1.00 42.47 98 LYS A C 1
ATOM 764 O O . LYS A 1 98 ? -28.027 20.840 39.266 1.00 42.47 98 LYS A O 1
ATOM 769 N N . GLN A 1 99 ? -26.305 19.581 39.981 1.00 38.22 99 GLN A N 1
ATOM 770 C CA . GLN A 1 99 ? -27.089 18.528 40.642 1.00 38.22 99 GLN A CA 1
ATOM 771 C C . GLN A 1 99 ? -26.210 17.462 41.322 1.00 38.22 99 GLN A C 1
ATOM 773 O O . GLN A 1 99 ? -25.495 16.713 40.676 1.00 38.22 99 GLN A O 1
ATOM 778 N N . VAL A 1 100 ? -26.335 17.445 42.653 1.00 38.31 100 VAL A N 1
ATOM 779 C CA . VAL A 1 100 ? -26.339 16.303 43.585 1.00 38.31 100 VAL A CA 1
ATOM 780 C C . VAL A 1 100 ? -25.149 15.330 43.566 1.00 38.31 100 VAL A C 1
ATOM 782 O O . VAL A 1 100 ? -25.003 14.460 42.718 1.00 38.31 100 VAL A O 1
ATOM 785 N N . LEU A 1 101 ? -24.383 15.444 44.654 1.00 44.69 101 LEU A N 1
ATOM 786 C CA . LEU A 1 101 ? -23.429 14.494 45.215 1.00 44.69 101 LEU A CA 1
ATOM 787 C C . LEU A 1 101 ? -23.969 13.051 45.210 1.00 44.69 101 LEU A C 1
ATOM 789 O O . LEU A 1 101 ? -24.858 12.716 45.992 1.00 44.69 101 LEU A O 1
ATOM 793 N N . ASN A 1 102 ? -23.366 12.188 44.395 1.00 38.22 102 ASN A N 1
ATOM 794 C CA . ASN A 1 102 ? -23.318 10.755 44.652 1.00 38.22 102 ASN A CA 1
ATOM 795 C C . ASN A 1 102 ? -21.899 10.267 44.346 1.00 38.22 102 ASN A C 1
ATOM 797 O O . ASN A 1 102 ? -21.404 10.403 43.231 1.00 38.22 102 ASN A O 1
ATOM 801 N N . ASN A 1 103 ? -21.227 9.755 45.375 1.00 41.88 103 ASN A N 1
ATOM 802 C CA . ASN A 1 103 ? -19.836 9.316 45.340 1.00 41.88 103 ASN A CA 1
ATOM 803 C C . ASN A 1 103 ? -19.705 7.986 44.585 1.00 41.88 103 ASN A C 1
ATOM 805 O O . ASN A 1 103 ? -19.612 6.919 45.188 1.00 41.88 103 ASN A O 1
ATOM 809 N N . GLN A 1 104 ? -19.681 8.056 43.260 1.00 46.16 104 GLN A N 1
ATOM 810 C CA . GLN A 1 104 ? -19.048 7.056 42.412 1.00 46.16 104 GLN A CA 1
ATOM 811 C C . GLN A 1 104 ? -18.073 7.816 41.524 1.00 46.16 104 GLN A C 1
ATOM 813 O O . GLN A 1 104 ? -18.458 8.788 40.881 1.00 46.16 104 GLN A O 1
ATOM 818 N N . THR A 1 105 ? -16.804 7.417 41.528 1.00 47.22 105 THR A N 1
ATOM 819 C CA . THR A 1 105 ? -15.770 7.947 40.634 1.00 47.22 105 THR A CA 1
ATOM 820 C C . THR A 1 105 ? -16.125 7.533 39.204 1.00 47.22 105 THR A C 1
ATOM 822 O O . THR A 1 105 ? -15.605 6.559 38.671 1.00 47.22 105 THR A O 1
ATOM 825 N N . GLN A 1 106 ? -17.106 8.210 38.614 1.00 53.59 106 GLN A N 1
ATOM 826 C CA . GLN A 1 106 ? -17.538 8.010 37.245 1.00 53.59 106 GLN A CA 1
ATOM 827 C C . GLN A 1 106 ? -16.488 8.708 36.383 1.00 53.59 106 GLN A C 1
ATOM 829 O O . GLN A 1 106 ? -16.531 9.922 36.192 1.00 53.59 106 GLN A O 1
ATOM 834 N N . LEU A 1 107 ? -15.471 7.950 35.968 1.00 59.75 107 LEU A N 1
ATOM 835 C CA . LEU A 1 107 ? -14.507 8.387 34.963 1.00 59.75 107 LEU A CA 1
ATOM 836 C C . LEU A 1 107 ? -15.312 8.918 33.767 1.00 59.75 107 LEU A C 1
ATOM 838 O O . LEU A 1 107 ? -16.103 8.183 33.173 1.00 59.75 107 LEU A O 1
ATOM 842 N N . GLN A 1 108 ? -15.203 10.218 33.485 1.00 69.81 108 GLN A N 1
ATOM 843 C CA . GLN A 1 108 ? -15.909 10.817 32.356 1.00 69.81 108 GLN A CA 1
ATOM 844 C C . GLN A 1 108 ? -15.372 10.190 31.068 1.00 69.81 108 GLN A C 1
ATOM 846 O O . GLN A 1 108 ? -14.160 10.138 30.871 1.00 69.81 108 GLN A O 1
ATOM 851 N N . ALA A 1 109 ? -16.269 9.690 30.215 1.00 72.69 109 ALA A N 1
ATOM 852 C CA . ALA A 1 109 ? -15.880 9.113 28.936 1.00 72.69 109 ALA A CA 1
ATOM 853 C C . ALA A 1 109 ? -15.251 10.202 28.052 1.00 72.69 109 ALA A C 1
ATOM 855 O O . ALA A 1 109 ? -15.913 11.176 27.692 1.00 72.69 109 ALA A O 1
ATOM 856 N N . SER A 1 110 ? -13.973 10.038 27.726 1.00 82.06 110 SER A N 1
ATOM 857 C CA . SER A 1 110 ? -13.229 10.911 26.825 1.00 82.06 110 SER A CA 1
ATOM 858 C C . SER A 1 110 ? -13.322 10.370 25.402 1.00 82.06 110 SER A C 1
ATOM 860 O O . SER A 1 110 ? -13.068 9.189 25.159 1.00 82.06 110 SER A O 1
ATOM 862 N N . HIS A 1 111 ? -13.696 11.229 24.455 1.00 82.75 111 HIS A N 1
ATOM 863 C CA . HIS A 1 111 ? -13.750 10.892 23.037 1.00 82.75 111 HIS A CA 1
ATOM 864 C C . HIS A 1 111 ? -12.560 11.514 22.312 1.00 82.75 111 HIS A C 1
ATOM 866 O O . HIS A 1 111 ? -12.413 12.735 22.274 1.00 82.75 111 HIS A O 1
ATOM 872 N N . ILE A 1 112 ? -11.726 10.669 21.714 1.00 85.06 112 ILE A N 1
ATOM 873 C CA . ILE A 1 112 ? -10.614 11.096 20.871 1.00 85.06 112 ILE A CA 1
ATOM 874 C C . ILE A 1 112 ? -11.183 11.481 19.494 1.00 85.06 112 ILE A C 1
ATOM 876 O O . ILE A 1 112 ? -11.930 10.689 18.907 1.00 85.06 112 ILE A O 1
ATOM 880 N N . PRO A 1 113 ? -10.873 12.682 18.970 1.00 81.75 113 PRO A N 1
ATOM 881 C CA . PRO A 1 113 ? -11.290 13.085 17.630 1.00 81.75 113 PRO A CA 1
ATOM 882 C C . PRO A 1 113 ? -10.561 12.278 16.545 1.00 81.75 113 PRO A C 1
ATOM 884 O O . PRO A 1 113 ? -9.570 11.602 16.810 1.00 81.75 113 PRO A O 1
ATOM 887 N N . HIS A 1 114 ? -11.036 12.359 15.301 1.00 79.94 114 HIS A N 1
ATOM 888 C CA . HIS A 1 114 ? -10.299 11.813 14.157 1.00 79.94 114 HIS A CA 1
ATOM 889 C C . HIS A 1 114 ? -8.930 12.498 14.040 1.00 79.94 114 HIS A C 1
ATOM 891 O O . HIS A 1 114 ? -8.839 13.718 14.179 1.00 79.94 114 HIS A O 1
ATOM 897 N N . LEU A 1 115 ? -7.874 11.726 13.775 1.00 76.19 115 LEU A N 1
ATOM 898 C CA . LEU A 1 115 ? -6.518 12.264 13.623 1.00 76.19 115 LEU A CA 1
ATOM 899 C C . LEU A 1 115 ? -6.306 12.825 12.213 1.00 76.19 115 LEU A C 1
ATOM 901 O O . LEU A 1 115 ? -5.446 13.680 12.008 1.00 76.19 115 LEU A O 1
ATOM 905 N N . ASN A 1 116 ? -7.064 12.326 11.233 1.00 82.31 116 ASN A N 1
ATOM 906 C CA . ASN A 1 116 ? -6.935 12.700 9.831 1.00 82.31 116 ASN A CA 1
ATOM 907 C C . ASN A 1 116 ? -8.306 12.997 9.201 1.00 82.31 116 ASN A C 1
ATOM 909 O O . ASN A 1 116 ? -9.239 12.209 9.341 1.00 82.31 116 ASN A O 1
ATOM 913 N N . GLU A 1 117 ? -8.420 14.081 8.429 1.00 87.50 117 GLU A N 1
ATOM 914 C CA . GLU A 1 117 ? -9.641 14.405 7.670 1.00 87.50 117 GLU A CA 1
ATOM 915 C C . GLU A 1 117 ? -10.049 13.281 6.707 1.00 87.50 117 GLU A C 1
ATOM 917 O O . GLU A 1 117 ? -11.231 12.994 6.533 1.00 87.50 117 GLU A O 1
ATOM 922 N N . ALA A 1 118 ? -9.082 12.555 6.140 1.00 90.75 118 ALA A N 1
ATOM 923 C CA . ALA A 1 118 ? -9.371 11.415 5.277 1.00 90.75 118 ALA A CA 1
ATOM 924 C C . ALA A 1 118 ? -10.066 10.257 6.023 1.00 90.75 118 ALA A C 1
ATOM 926 O O . ALA A 1 118 ? -10.754 9.454 5.395 1.00 90.75 118 ALA A O 1
ATOM 927 N N . ALA A 1 119 ? -9.933 10.164 7.351 1.00 91.06 119 ALA A N 1
ATOM 928 C CA . ALA A 1 119 ? -10.669 9.184 8.151 1.00 91.06 119 ALA A CA 1
ATOM 929 C C . ALA A 1 119 ? -12.142 9.595 8.330 1.00 91.06 119 ALA A C 1
ATOM 931 O O . ALA A 1 119 ? -13.019 8.736 8.412 1.00 91.06 119 ALA A O 1
ATOM 932 N N . ILE A 1 120 ? -12.438 10.900 8.307 1.00 91.44 120 ILE A N 1
ATOM 933 C CA . ILE A 1 120 ? -13.817 11.410 8.273 1.00 91.44 120 ILE A CA 1
ATOM 934 C C . ILE A 1 120 ? -14.481 10.995 6.957 1.00 91.44 120 ILE A C 1
ATOM 936 O O . ILE A 1 120 ? -15.586 10.458 6.973 1.00 91.44 120 ILE A O 1
ATOM 940 N N . TYR A 1 121 ? -13.772 11.128 5.833 1.00 93.56 121 TYR A N 1
ATOM 941 C CA . TYR A 1 121 ? -14.267 10.662 4.535 1.00 93.56 121 TYR A CA 1
ATOM 942 C C . TYR A 1 121 ? -14.618 9.163 4.543 1.00 93.56 121 TYR A C 1
ATOM 944 O O . TYR A 1 121 ? -15.666 8.766 4.038 1.00 93.56 121 TYR A O 1
ATOM 952 N N . VAL A 1 122 ? -13.798 8.317 5.180 1.00 94.75 122 VAL A N 1
ATOM 953 C CA . VAL A 1 122 ? -14.110 6.884 5.343 1.00 94.75 122 VAL A CA 1
ATOM 954 C C . VAL A 1 122 ? -15.442 6.678 6.070 1.00 94.75 122 VAL A C 1
ATOM 956 O O . VAL A 1 122 ? -16.252 5.851 5.647 1.00 94.75 122 VAL A O 1
ATOM 959 N N . LYS A 1 123 ? -15.697 7.442 7.136 1.00 92.81 123 LYS A N 1
ATOM 960 C CA . LYS A 1 123 ? -16.961 7.391 7.880 1.00 92.81 123 LYS A CA 1
ATOM 961 C C . LYS A 1 123 ? -18.155 7.793 7.019 1.00 92.81 123 LYS A C 1
ATOM 963 O O . LYS A 1 123 ? -19.202 7.151 7.084 1.00 92.81 123 LYS A O 1
ATOM 968 N N . GLU A 1 124 ? -18.007 8.839 6.214 1.00 94.12 124 GLU A N 1
ATOM 969 C CA . GLU A 1 124 ? -19.054 9.317 5.308 1.00 94.12 124 GLU A CA 1
ATOM 970 C C . GLU A 1 124 ? -19.393 8.273 4.242 1.00 94.12 124 GLU A C 1
ATOM 972 O O . GLU A 1 124 ? -20.566 7.950 4.051 1.00 94.12 124 GLU A O 1
ATOM 977 N N . VAL A 1 125 ? -18.379 7.682 3.605 1.00 95.31 125 VAL A N 1
ATOM 978 C CA . VAL A 1 125 ? -18.564 6.620 2.604 1.00 95.31 125 VAL A CA 1
ATOM 979 C C . VAL A 1 125 ? -19.190 5.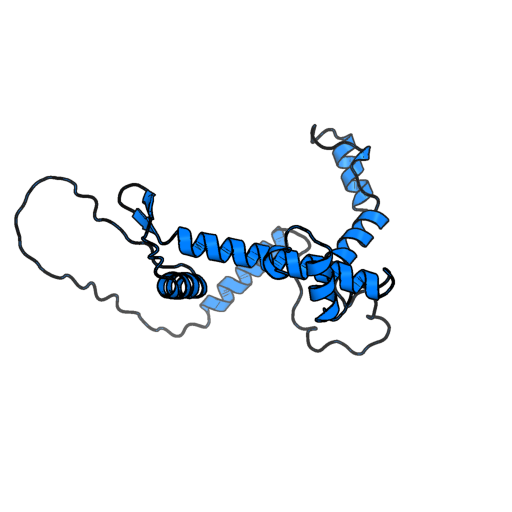371 3.228 1.00 95.31 125 VAL A C 1
ATOM 981 O O . VAL A 1 125 ? -20.100 4.783 2.646 1.00 95.31 125 VAL A O 1
ATOM 984 N N . ALA A 1 126 ? -18.775 4.984 4.438 1.00 94.62 126 ALA A N 1
ATOM 985 C CA . ALA A 1 126 ? -19.405 3.883 5.167 1.00 94.62 126 ALA A CA 1
ATOM 986 C C . ALA A 1 126 ? -20.890 4.176 5.460 1.00 94.62 126 ALA A C 1
ATOM 988 O O . ALA A 1 126 ? -21.751 3.317 5.265 1.00 94.62 126 ALA A O 1
ATOM 989 N N . SER A 1 127 ? -21.216 5.412 5.843 1.00 94.06 127 SER A N 1
ATOM 990 C CA . SER A 1 127 ? -22.597 5.836 6.089 1.00 94.06 127 SER A CA 1
ATOM 991 C C . SER A 1 127 ? -23.471 5.749 4.829 1.00 94.06 127 SER A C 1
ATOM 993 O O . SER A 1 127 ? -24.624 5.325 4.911 1.00 94.06 127 SER A O 1
ATOM 995 N N . GLN A 1 128 ? -22.922 6.052 3.646 1.00 96.25 128 GLN A N 1
ATOM 996 C CA . GLN A 1 128 ? -23.643 5.939 2.366 1.00 96.25 128 GLN A CA 1
ATOM 997 C C . GLN A 1 128 ? -24.104 4.506 2.061 1.00 96.25 128 GLN A C 1
ATOM 999 O O . GLN A 1 128 ? -25.149 4.315 1.439 1.00 96.25 128 GLN A O 1
ATOM 1004 N N . ILE A 1 129 ? -23.367 3.497 2.533 1.00 95.25 129 ILE A N 1
ATOM 1005 C CA . ILE A 1 129 ? -23.739 2.079 2.411 1.00 95.25 129 ILE A CA 1
ATOM 1006 C C . ILE A 1 129 ? -24.481 1.549 3.652 1.00 95.25 129 ILE A C 1
ATOM 1008 O O . ILE A 1 129 ? -24.607 0.339 3.830 1.00 95.25 129 ILE A O 1
ATOM 1012 N N . ASN A 1 130 ? -25.007 2.443 4.500 1.00 94.31 130 ASN A N 1
ATOM 1013 C CA . ASN A 1 130 ? -25.700 2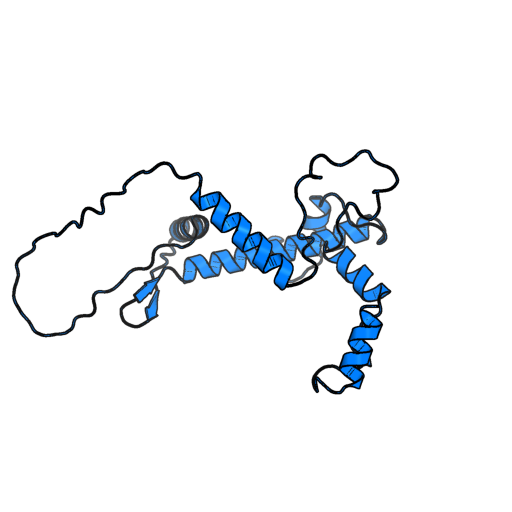.151 5.762 1.00 94.31 130 ASN A CA 1
ATOM 1014 C C . ASN A 1 130 ? -24.837 1.430 6.815 1.00 94.31 130 ASN A C 1
ATOM 1016 O O . ASN A 1 130 ? -25.362 0.756 7.705 1.00 94.31 130 ASN A O 1
ATOM 1020 N N . VAL A 1 131 ? -23.513 1.586 6.750 1.00 94.88 131 VAL A N 1
ATOM 1021 C CA . VAL A 1 131 ? -22.577 1.084 7.761 1.00 94.88 131 VAL A CA 1
ATOM 1022 C C . VAL A 1 131 ? -22.229 2.219 8.720 1.00 94.88 131 VAL A C 1
ATOM 1024 O O . VAL A 1 131 ? -21.514 3.156 8.377 1.00 94.88 131 VAL A O 1
ATOM 1027 N N . ASN A 1 132 ? -22.730 2.129 9.952 1.00 91.62 132 ASN A N 1
ATOM 1028 C CA . ASN A 1 132 ? -22.441 3.112 10.993 1.00 91.62 132 ASN A CA 1
ATOM 1029 C C . ASN A 1 132 ? -21.247 2.667 11.848 1.00 91.62 132 ASN A C 1
ATOM 1031 O O . ASN A 1 132 ? -21.381 1.788 12.704 1.00 91.62 132 ASN A O 1
ATOM 1035 N N . LEU A 1 133 ? -20.094 3.293 11.620 1.00 91.00 133 LEU A N 1
ATOM 1036 C CA . LEU A 1 133 ? -18.885 3.081 12.409 1.00 91.00 133 LEU A CA 1
ATOM 1037 C C . LEU A 1 133 ? -19.002 3.849 13.732 1.00 91.00 133 LEU A C 1
ATOM 1039 O O . LEU A 1 133 ? -19.196 5.066 13.757 1.00 91.00 133 LEU A O 1
ATOM 1043 N N . LYS A 1 134 ? -18.953 3.112 14.847 1.00 89.12 134 LYS A N 1
ATOM 1044 C CA . LYS A 1 134 ? -19.027 3.678 16.197 1.00 89.12 134 LYS A CA 1
ATOM 1045 C C . LYS A 1 134 ? -17.629 3.735 16.815 1.00 89.12 134 LYS A C 1
ATOM 1047 O O . LYS A 1 134 ? -16.871 2.783 16.628 1.00 89.12 134 LYS A O 1
ATOM 1052 N N . PRO A 1 135 ? -17.316 4.784 17.599 1.00 89.06 135 PRO A N 1
ATOM 1053 C CA . PRO A 1 135 ? -16.083 4.830 18.372 1.00 89.06 135 PRO A CA 1
ATOM 1054 C C . PRO A 1 135 ? -15.929 3.591 19.261 1.00 89.06 135 PRO A C 1
ATOM 1056 O O . PRO A 1 135 ? -16.880 3.184 19.932 1.00 89.06 135 PRO A O 1
ATOM 1059 N N . ILE A 1 136 ? -14.733 3.008 19.258 1.00 90.50 136 ILE A N 1
ATOM 1060 C CA . ILE A 1 136 ? -14.363 1.838 20.058 1.00 90.50 136 ILE A CA 1
ATOM 1061 C C . ILE A 1 136 ? -13.641 2.312 21.318 1.00 90.50 136 ILE A C 1
ATOM 1063 O O . ILE A 1 136 ? -12.843 3.247 21.260 1.00 90.50 136 ILE A O 1
ATOM 1067 N N . GLU A 1 137 ? -13.909 1.656 22.444 1.00 90.88 137 GLU A N 1
ATOM 1068 C CA . GLU A 1 137 ? -13.152 1.848 23.681 1.00 90.88 137 GLU A CA 1
ATOM 1069 C C . GLU A 1 137 ? -11.737 1.260 23.529 1.00 90.88 137 GLU A C 1
ATOM 1071 O O . GLU A 1 137 ? -11.583 0.052 23.347 1.00 90.88 137 GLU A O 1
ATOM 1076 N N . ILE A 1 138 ? -10.710 2.115 23.554 1.00 88.38 138 ILE A N 1
ATOM 1077 C CA . ILE A 1 138 ? -9.296 1.700 23.471 1.00 88.38 138 ILE A CA 1
ATOM 1078 C C . ILE A 1 138 ? -8.741 1.425 24.872 1.00 88.38 138 ILE A C 1
ATOM 1080 O O . ILE A 1 138 ? -8.027 0.449 25.091 1.00 88.38 138 ILE A O 1
ATOM 1084 N N . GLU A 1 139 ? -9.097 2.283 25.822 1.00 87.25 139 GLU A N 1
ATOM 1085 C CA . GLU A 1 139 ? -8.754 2.185 27.239 1.00 87.25 139 GLU A CA 1
ATOM 1086 C C . GLU A 1 139 ? -10.002 2.503 28.071 1.00 87.25 139 GLU A C 1
ATOM 1088 O O . GLU A 1 139 ? -10.928 3.117 27.535 1.00 87.25 139 GLU A O 1
ATOM 1093 N N . PRO A 1 140 ? -10.058 2.121 29.363 1.00 86.50 140 PRO A N 1
ATOM 1094 C CA . PRO A 1 140 ? -11.221 2.386 30.202 1.00 86.50 140 PRO A CA 1
ATOM 1095 C C . PRO A 1 140 ? -11.639 3.857 30.142 1.00 86.50 140 PRO A C 1
ATOM 1097 O O . PRO A 1 140 ? -10.876 4.747 30.519 1.00 86.50 140 PRO A O 1
ATOM 1100 N N . CYS A 1 141 ? -12.863 4.096 29.673 1.00 83.88 141 CYS A N 1
ATOM 1101 C CA . CYS A 1 141 ? -13.443 5.428 29.492 1.00 83.88 141 CYS A CA 1
ATOM 1102 C C . CYS A 1 141 ? -12.783 6.293 28.398 1.00 83.88 141 CYS A C 1
ATOM 1104 O O . CYS A 1 141 ? -12.998 7.503 28.383 1.00 83.88 141 CYS A O 1
ATOM 1106 N N . ILE A 1 142 ? -12.039 5.706 27.455 1.00 87.75 142 ILE A N 1
ATOM 1107 C CA . ILE A 1 142 ? -11.446 6.395 26.298 1.00 87.75 142 ILE A CA 1
ATOM 1108 C C . ILE A 1 142 ? -11.943 5.751 25.003 1.00 87.75 142 ILE A C 1
ATOM 1110 O O . ILE A 1 142 ? -11.616 4.607 24.693 1.00 87.75 142 ILE A O 1
ATOM 1114 N N . TYR A 1 143 ? -12.693 6.515 24.213 1.00 89.00 143 TYR A N 1
ATOM 1115 C CA . TYR A 1 143 ? -13.318 6.066 22.971 1.00 89.00 143 TYR A CA 1
ATOM 1116 C C . TYR A 1 143 ? -12.711 6.775 21.764 1.00 89.00 143 TYR A C 1
ATOM 1118 O O . TYR A 1 143 ? -12.615 7.999 21.755 1.00 89.00 143 TYR A O 1
ATOM 1126 N N . ALA A 1 144 ? -12.377 6.035 20.710 1.00 90.50 144 ALA A N 1
ATOM 1127 C CA . ALA A 1 144 ? -11.782 6.598 19.500 1.00 90.50 144 ALA A CA 1
ATOM 1128 C C . ALA A 1 144 ? -12.351 5.972 18.215 1.00 90.50 144 ALA A C 1
ATOM 1130 O O . ALA A 1 144 ? -12.766 4.808 18.226 1.00 90.50 144 ALA A O 1
ATOM 1131 N N . PRO A 1 145 ? -12.337 6.701 17.084 1.00 91.00 145 PRO A N 1
ATOM 1132 C CA . PRO A 1 145 ? -12.742 6.201 15.768 1.00 91.00 145 PRO A CA 1
ATOM 1133 C C . PRO A 1 145 ? -11.653 5.311 15.138 1.00 91.00 145 PRO A C 1
ATOM 1135 O O . PRO A 1 145 ? -11.095 5.600 14.080 1.00 91.00 145 PRO A O 1
ATOM 1138 N N . ALA A 1 146 ? -11.291 4.233 15.835 1.00 91.44 146 ALA A N 1
ATOM 1139 C CA . ALA A 1 146 ? -10.174 3.374 15.451 1.00 91.44 146 ALA A CA 1
ATOM 1140 C C . ALA A 1 146 ? -10.424 2.626 14.132 1.00 91.44 146 ALA A C 1
ATOM 1142 O O . ALA A 1 146 ? -9.477 2.342 13.401 1.00 91.44 146 ALA A O 1
ATOM 1143 N N . ILE A 1 147 ? -11.684 2.309 13.812 1.00 92.62 147 ILE A N 1
ATOM 1144 C CA . ILE A 1 147 ? -12.024 1.559 12.595 1.00 92.62 147 ILE A CA 1
ATOM 1145 C C . ILE A 1 147 ? -11.766 2.419 11.359 1.00 92.62 147 ILE A C 1
ATOM 1147 O O . ILE A 1 147 ? -11.162 1.951 10.397 1.00 92.62 147 ILE A O 1
ATOM 1151 N N . GLU A 1 148 ? -12.201 3.675 11.392 1.00 93.88 148 GLU A N 1
ATOM 1152 C CA . GLU A 1 148 ? -12.020 4.643 10.316 1.00 93.88 148 GLU A CA 1
ATOM 1153 C C . GLU A 1 148 ? -10.537 4.839 9.990 1.00 93.88 148 GLU A C 1
ATOM 1155 O O . GLU A 1 148 ? -10.132 4.751 8.830 1.00 93.88 148 GLU A O 1
ATOM 1160 N N . GLU A 1 149 ? -9.718 5.037 11.026 1.00 92.12 149 GLU A N 1
ATOM 1161 C CA . GLU A 1 149 ? -8.266 5.188 10.894 1.00 92.12 149 GLU A CA 1
ATOM 1162 C C . GLU A 1 149 ? -7.609 3.902 10.372 1.00 92.12 149 GLU A C 1
ATOM 1164 O O . GLU A 1 149 ? -6.715 3.949 9.525 1.00 92.12 149 GLU A O 1
ATOM 1169 N N . MET A 1 150 ? -8.083 2.735 10.817 1.00 94.00 150 MET A N 1
ATOM 1170 C CA . MET A 1 150 ? -7.581 1.440 10.357 1.00 94.00 150 MET A CA 1
ATOM 1171 C C . MET A 1 150 ? -7.895 1.197 8.875 1.00 94.00 150 MET A C 1
ATOM 1173 O O . MET A 1 150 ? -7.020 0.759 8.127 1.00 94.00 150 MET A O 1
ATOM 1177 N N . ILE A 1 151 ? -9.111 1.516 8.425 1.00 95.00 151 ILE A N 1
ATOM 1178 C CA . ILE A 1 151 ? -9.492 1.431 7.009 1.00 95.00 151 ILE A CA 1
ATOM 1179 C C . ILE A 1 151 ? -8.649 2.405 6.182 1.00 95.00 151 ILE A C 1
ATOM 1181 O O . ILE A 1 151 ? -8.111 2.018 5.145 1.00 95.00 151 ILE A O 1
ATOM 1185 N N . LEU A 1 152 ? -8.471 3.646 6.646 1.00 95.06 152 LEU A N 1
ATOM 1186 C CA . LEU A 1 152 ? -7.620 4.622 5.967 1.00 95.06 152 LEU A CA 1
ATOM 1187 C C . LEU A 1 152 ? -6.176 4.115 5.830 1.00 95.06 152 LEU A C 1
ATOM 1189 O O . LEU A 1 152 ? -5.575 4.244 4.761 1.00 95.06 152 LEU A O 1
ATOM 1193 N N . ALA A 1 153 ? -5.618 3.530 6.891 1.00 95.06 153 ALA A N 1
ATOM 1194 C CA . ALA A 1 153 ? -4.281 2.947 6.869 1.00 95.06 153 ALA A CA 1
ATOM 1195 C C . ALA A 1 153 ? -4.184 1.786 5.868 1.00 95.06 153 ALA A C 1
ATOM 1197 O O . ALA A 1 153 ? -3.230 1.733 5.091 1.00 95.06 153 ALA A O 1
ATOM 1198 N N . ALA A 1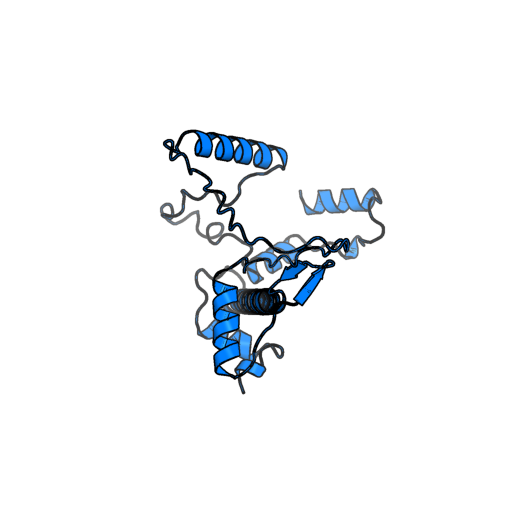 154 ? -5.190 0.909 5.823 1.00 94.94 154 ALA A N 1
ATOM 1199 C CA . ALA A 1 154 ? -5.258 -0.180 4.852 1.00 94.94 154 ALA A CA 1
ATOM 1200 C C . ALA A 1 154 ? -5.324 0.342 3.406 1.00 94.94 154 ALA A C 1
ATOM 1202 O O . ALA A 1 154 ? -4.587 -0.140 2.549 1.00 94.94 154 ALA A O 1
ATOM 1203 N N . CYS A 1 155 ? -6.127 1.376 3.137 1.00 94.50 155 CYS A N 1
ATOM 1204 C CA . CYS A 1 155 ? -6.194 2.020 1.823 1.00 94.50 155 CYS A CA 1
ATOM 1205 C C . CYS A 1 155 ? -4.854 2.652 1.413 1.00 94.50 155 CYS A C 1
ATOM 1207 O O . CYS A 1 155 ? -4.436 2.518 0.264 1.00 94.50 155 CYS A O 1
ATOM 1209 N N . LYS A 1 156 ? -4.151 3.314 2.343 1.00 93.88 156 LYS A N 1
ATOM 1210 C CA . LYS A 1 156 ? -2.814 3.881 2.093 1.00 93.88 156 LYS A CA 1
ATOM 1211 C C . LYS A 1 156 ? -1.779 2.797 1.792 1.00 93.88 156 LYS A C 1
ATOM 1213 O O . LYS A 1 156 ? -0.970 2.976 0.881 1.00 93.88 156 LYS A O 1
ATOM 1218 N N . ALA A 1 157 ? -1.811 1.691 2.535 1.00 93.56 157 ALA A N 1
ATOM 1219 C CA . ALA A 1 157 ? -0.938 0.546 2.297 1.00 93.56 157 ALA A CA 1
ATOM 1220 C C . ALA A 1 157 ? -1.210 -0.069 0.918 1.00 93.56 157 ALA A C 1
ATOM 1222 O O . ALA A 1 157 ? -0.292 -0.181 0.114 1.00 93.56 157 ALA A O 1
ATOM 1223 N N . LEU A 1 158 ? -2.482 -0.325 0.596 1.00 93.50 158 LEU A N 1
ATOM 1224 C CA . LEU A 1 158 ? -2.906 -0.827 -0.711 1.00 93.50 158 LEU A CA 1
ATOM 1225 C C . LEU A 1 158 ? -2.425 0.075 -1.857 1.00 93.50 158 LEU A C 1
ATOM 1227 O O . LEU A 1 158 ? -1.859 -0.411 -2.833 1.00 93.50 158 LEU A O 1
ATOM 1231 N N . ALA A 1 159 ? -2.634 1.389 -1.742 1.00 93.00 159 ALA A N 1
ATOM 1232 C CA . ALA A 1 159 ? -2.190 2.347 -2.749 1.00 93.00 159 ALA A CA 1
ATOM 1233 C C . ALA A 1 159 ? -0.661 2.352 -2.898 1.00 93.00 159 ALA A C 1
ATOM 1235 O O . ALA A 1 159 ? -0.155 2.387 -4.018 1.00 93.00 159 ALA A O 1
ATOM 1236 N N . SER A 1 160 ? 0.072 2.277 -1.784 1.00 91.44 160 SER A N 1
ATOM 1237 C CA . SER A 1 160 ? 1.539 2.218 -1.792 1.00 91.44 160 SER A CA 1
ATOM 1238 C C . SER A 1 160 ? 2.049 0.945 -2.467 1.00 91.44 160 SER A C 1
ATOM 1240 O O . SER A 1 160 ? 2.942 1.025 -3.308 1.00 91.44 160 SER A O 1
ATOM 1242 N N . ASP A 1 161 ? 1.448 -0.208 -2.169 1.00 91.31 161 ASP A N 1
ATOM 1243 C CA . ASP A 1 161 ? 1.812 -1.499 -2.762 1.00 91.31 161 ASP A CA 1
ATOM 1244 C C . ASP A 1 161 ? 1.494 -1.546 -4.261 1.00 91.31 161 ASP A C 1
ATOM 1246 O O . ASP A 1 161 ? 2.304 -2.026 -5.063 1.00 91.31 161 ASP A O 1
ATOM 1250 N N . LEU A 1 162 ? 0.338 -1.003 -4.657 1.00 93.50 162 LEU A N 1
ATOM 1251 C CA . LEU A 1 162 ? -0.067 -0.890 -6.055 1.00 93.50 162 LEU A CA 1
ATOM 1252 C C . LEU A 1 162 ? 0.895 0.010 -6.838 1.00 93.50 162 LEU A C 1
ATOM 1254 O O . LEU A 1 162 ? 1.390 -0.389 -7.892 1.00 93.50 162 LEU A O 1
ATOM 1258 N N . ILE A 1 163 ? 1.194 1.204 -6.319 1.00 91.44 163 ILE A N 1
ATOM 1259 C CA . ILE A 1 163 ? 2.112 2.154 -6.960 1.00 91.44 163 ILE A CA 1
ATOM 1260 C C . ILE A 1 163 ? 3.528 1.572 -7.013 1.00 91.44 163 ILE A C 1
ATOM 1262 O O . ILE A 1 163 ? 4.155 1.607 -8.069 1.00 91.44 163 ILE A O 1
ATOM 1266 N N . GLY A 1 164 ? 4.023 0.985 -5.921 1.00 89.88 164 GLY A N 1
ATOM 1267 C CA . GLY A 1 164 ? 5.345 0.356 -5.874 1.00 89.88 164 GLY A CA 1
ATOM 1268 C C . GLY A 1 164 ? 5.485 -0.789 -6.880 1.00 89.88 164 GLY A C 1
ATOM 1269 O O . GLY A 1 164 ? 6.486 -0.887 -7.591 1.00 89.88 164 GLY A O 1
ATOM 1270 N N . SER A 1 165 ? 4.445 -1.609 -7.022 1.00 91.56 165 SER A N 1
ATOM 1271 C CA . SER A 1 165 ? 4.407 -2.672 -8.031 1.00 91.56 165 SER A CA 1
ATOM 1272 C C . SER A 1 165 ? 4.320 -2.113 -9.458 1.00 91.56 165 SER A C 1
ATOM 1274 O O . SER A 1 165 ? 4.997 -2.616 -10.358 1.00 91.56 165 SER A O 1
ATOM 1276 N N . ALA A 1 166 ? 3.592 -1.011 -9.661 1.00 92.50 166 ALA A N 1
ATOM 1277 C CA . ALA A 1 166 ? 3.538 -0.309 -10.942 1.00 92.50 166 ALA A CA 1
ATOM 1278 C C . ALA A 1 166 ? 4.881 0.326 -11.333 1.00 92.50 166 ALA A C 1
ATOM 1280 O O . ALA A 1 166 ? 5.228 0.328 -12.515 1.00 92.50 166 ALA A O 1
ATOM 1281 N N . VAL A 1 167 ? 5.697 0.778 -10.373 1.00 90.75 167 VAL A N 1
ATOM 1282 C CA . VAL A 1 167 ? 7.085 1.200 -10.645 1.00 90.75 167 VAL A CA 1
ATOM 1283 C C . VAL A 1 167 ? 7.898 0.046 -11.226 1.00 90.75 167 VAL A C 1
ATOM 1285 O O . VAL A 1 167 ? 8.626 0.237 -12.203 1.00 90.75 167 VAL A O 1
ATOM 1288 N N . ASN A 1 168 ? 7.761 -1.162 -10.675 1.00 90.69 168 ASN A N 1
ATOM 1289 C CA . ASN A 1 168 ? 8.448 -2.341 -11.197 1.00 90.69 168 ASN A CA 1
ATOM 1290 C C . ASN A 1 168 ? 7.989 -2.681 -12.627 1.00 90.69 168 ASN A C 1
ATOM 1292 O O . ASN A 1 168 ? 8.819 -3.018 -13.473 1.00 90.69 168 ASN A O 1
ATOM 1296 N N . GLU A 1 169 ? 6.698 -2.547 -12.934 1.00 91.50 169 GLU A N 1
ATOM 1297 C CA . GLU A 1 169 ? 6.189 -2.703 -14.303 1.00 91.50 169 GLU A CA 1
ATOM 1298 C C . GLU A 1 169 ? 6.738 -1.629 -15.255 1.00 91.50 169 GLU A C 1
ATOM 1300 O O . GLU A 1 169 ? 7.240 -1.965 -16.332 1.00 91.50 169 GLU A O 1
ATOM 1305 N N . GLY A 1 170 ? 6.781 -0.365 -14.828 1.00 87.81 170 GLY A N 1
ATOM 1306 C CA . GLY A 1 170 ? 7.411 0.715 -15.591 1.00 87.81 170 GLY A CA 1
ATOM 1307 C C . GLY A 1 170 ? 8.914 0.490 -15.817 1.00 87.81 170 GLY A C 1
ATOM 1308 O O . GLY A 1 170 ? 9.431 0.743 -16.907 1.00 87.81 170 GLY A O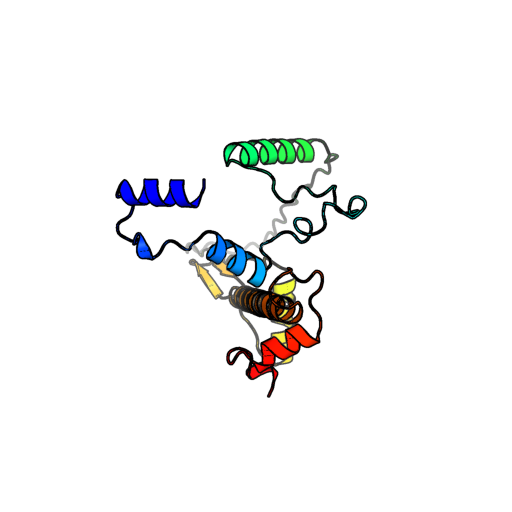 1
ATOM 1309 N N . TYR A 1 171 ? 9.621 -0.061 -14.827 1.00 86.88 171 TYR A N 1
ATOM 1310 C CA . TYR A 1 171 ? 11.024 -0.468 -14.949 1.00 86.88 171 TYR A CA 1
ATOM 1311 C C . TYR A 1 171 ? 11.208 -1.582 -15.988 1.00 86.88 171 TYR A C 1
ATOM 1313 O O . TYR A 1 171 ? 12.120 -1.526 -16.820 1.00 86.88 171 TYR A O 1
ATOM 1321 N N . ASN A 1 172 ? 10.323 -2.582 -15.981 1.00 88.75 172 ASN A N 1
ATOM 1322 C CA . ASN A 1 172 ? 10.342 -3.670 -16.957 1.00 88.75 172 ASN A CA 1
ATOM 1323 C C . ASN A 1 172 ? 10.040 -3.157 -18.372 1.00 88.75 172 ASN A C 1
ATOM 1325 O O . ASN A 1 172 ? 10.727 -3.551 -19.316 1.00 88.75 172 ASN A O 1
ATOM 1329 N N . ARG A 1 173 ? 9.090 -2.224 -18.522 1.00 86.81 173 ARG A N 1
ATOM 1330 C CA . ARG A 1 173 ? 8.785 -1.555 -19.797 1.00 86.81 173 ARG A CA 1
ATOM 1331 C C . ARG A 1 173 ? 10.008 -0.850 -20.388 1.00 86.81 173 ARG A C 1
ATOM 1333 O O . ARG A 1 173 ? 10.235 -0.931 -21.590 1.00 86.81 173 ARG A O 1
ATOM 1340 N N . LEU A 1 174 ? 10.832 -0.209 -19.557 1.00 82.81 174 LEU A N 1
ATOM 1341 C CA . LEU A 1 174 ? 12.086 0.441 -19.973 1.00 82.81 174 LEU A CA 1
ATOM 1342 C C . LEU A 1 174 ? 13.261 -0.540 -20.162 1.00 82.81 174 LEU A C 1
ATOM 1344 O O . LEU A 1 174 ? 14.428 -0.139 -20.201 1.00 82.81 174 LEU A O 1
ATOM 1348 N N . GLY A 1 175 ? 12.980 -1.841 -20.268 1.00 81.19 175 GLY A N 1
ATOM 1349 C CA . GLY A 1 175 ? 13.981 -2.876 -20.517 1.00 81.19 175 GLY A CA 1
ATOM 1350 C C . GLY A 1 175 ? 14.868 -3.191 -19.311 1.00 81.19 175 GLY A C 1
ATOM 1351 O O . GLY A 1 175 ? 15.962 -3.727 -19.490 1.00 81.19 175 GLY A O 1
ATOM 1352 N N . GLY A 1 176 ? 14.438 -2.841 -18.094 1.00 76.81 176 GLY A N 1
ATOM 1353 C CA . GLY A 1 176 ? 15.119 -3.214 -16.855 1.00 76.81 176 GLY A CA 1
ATOM 1354 C C . GLY A 1 176 ? 16.501 -2.581 -16.687 1.00 76.81 176 GLY A C 1
ATOM 1355 O O . GLY A 1 176 ? 17.404 -3.184 -16.104 1.00 76.81 176 GLY A O 1
ATOM 1356 N N . LYS A 1 177 ? 16.702 -1.380 -17.235 1.00 6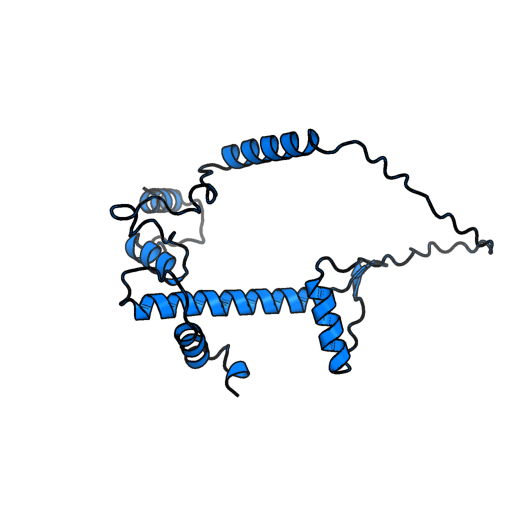7.88 177 LYS A N 1
ATOM 1357 C CA . LYS A 1 177 ? 17.970 -0.642 -17.124 1.00 67.88 177 LYS A CA 1
ATOM 1358 C C . LYS A 1 177 ? 17.820 0.665 -16.365 1.00 67.88 177 LYS A C 1
ATOM 1360 O O . LYS A 1 177 ? 18.701 0.973 -15.572 1.00 67.88 177 LYS A O 1
ATOM 1365 N N . LEU A 1 178 ? 16.705 1.361 -16.575 1.00 69.56 178 LEU A N 1
ATOM 1366 C CA . LEU A 1 178 ? 16.450 2.699 -16.051 1.00 69.56 178 LEU A CA 1
ATOM 1367 C C . LEU A 1 178 ? 15.198 2.706 -15.179 1.00 69.56 178 LEU A C 1
ATOM 1369 O O . LEU A 1 178 ? 14.219 2.038 -15.512 1.00 69.56 178 LEU A O 1
ATOM 1373 N N . CYS A 1 179 ? 15.230 3.469 -14.088 1.00 74.81 179 CYS A N 1
ATOM 1374 C CA . CYS A 1 179 ? 14.032 3.737 -13.290 1.00 74.81 179 CYS A CA 1
ATOM 1375 C C . CYS A 1 179 ? 13.060 4.610 -14.111 1.00 74.81 179 CYS A C 1
ATOM 1377 O O . CYS A 1 179 ? 13.516 5.580 -14.723 1.00 74.81 179 CYS A O 1
ATOM 1379 N N . PRO A 1 180 ? 11.755 4.286 -14.173 1.00 77.94 180 PRO A N 1
ATOM 1380 C CA . PRO A 1 180 ? 10.793 5.116 -14.894 1.00 77.94 180 PRO A CA 1
ATOM 1381 C C . PRO A 1 180 ? 10.678 6.496 -14.247 1.00 77.94 180 PRO A C 1
ATOM 1383 O O . PRO A 1 180 ? 10.678 6.583 -13.026 1.00 77.94 180 PRO A O 1
ATOM 1386 N N . GLU A 1 181 ? 10.596 7.548 -15.069 1.00 78.25 181 GLU A N 1
ATOM 1387 C CA . GLU A 1 181 ? 10.369 8.940 -14.632 1.00 78.25 181 GLU A CA 1
ATOM 1388 C C . GLU A 1 181 ? 8.888 9.209 -14.325 1.00 78.25 181 GLU A C 1
ATOM 1390 O O . GLU A 1 181 ? 8.549 10.002 -13.454 1.00 78.25 181 GLU A O 1
ATOM 1395 N N . GLU A 1 182 ? 8.007 8.475 -14.997 1.00 84.81 182 GLU A N 1
ATOM 1396 C CA . GLU A 1 182 ? 6.570 8.505 -14.776 1.00 84.81 182 GLU A CA 1
ATOM 1397 C C . GLU A 1 182 ? 5.993 7.087 -14.813 1.00 84.81 182 GLU A C 1
ATOM 1399 O O . GLU A 1 182 ? 6.420 6.221 -15.594 1.00 84.81 182 GLU A O 1
ATOM 1404 N N . ILE A 1 183 ? 5.004 6.860 -13.951 1.00 89.50 183 ILE A N 1
ATOM 1405 C CA . ILE A 1 183 ? 4.172 5.661 -13.966 1.00 89.50 183 ILE A CA 1
ATOM 1406 C C . ILE A 1 183 ? 2.969 5.973 -14.849 1.00 89.50 183 ILE A C 1
ATOM 1408 O O . ILE A 1 183 ? 2.249 6.944 -14.628 1.00 89.50 183 ILE A O 1
ATOM 1412 N N . THR A 1 184 ? 2.754 5.143 -15.859 1.00 92.06 184 THR A N 1
ATOM 1413 C CA . THR A 1 184 ? 1.641 5.292 -16.797 1.00 92.06 184 THR A CA 1
ATOM 1414 C C . THR A 1 184 ? 0.453 4.446 -16.354 1.00 92.06 184 THR A C 1
ATOM 1416 O O . THR A 1 184 ? 0.601 3.456 -15.634 1.00 92.06 184 THR A O 1
ATOM 1419 N N . VAL A 1 185 ? -0.735 4.768 -16.869 1.00 94.06 185 VAL A N 1
ATOM 1420 C CA . VAL A 1 185 ? -1.951 3.966 -16.644 1.00 94.06 185 VAL A CA 1
ATOM 1421 C C . VAL A 1 185 ? -1.749 2.504 -17.066 1.00 94.06 185 VAL A C 1
ATOM 1423 O O . VAL A 1 185 ? -2.250 1.595 -16.409 1.00 94.06 185 VAL A O 1
ATOM 1426 N N . SER A 1 186 ? -0.956 2.259 -18.116 1.00 92.75 186 SER A N 1
ATOM 1427 C CA . SER A 1 186 ? -0.643 0.904 -18.577 1.00 92.75 186 SER A CA 1
ATOM 1428 C C . SER A 1 186 ? 0.156 0.095 -17.551 1.00 92.75 186 SER A C 1
ATOM 1430 O O . SER A 1 186 ? -0.007 -1.124 -17.502 1.00 92.75 186 SER A O 1
ATOM 1432 N N . ASP A 1 187 ? 1.002 0.731 -16.734 1.00 93.38 187 ASP A N 1
ATOM 1433 C CA . ASP A 1 187 ? 1.789 0.037 -15.701 1.00 93.38 187 ASP A CA 1
ATOM 1434 C C . ASP A 1 187 ? 0.915 -0.371 -14.524 1.00 93.38 187 ASP A C 1
ATOM 1436 O O . ASP A 1 187 ? 1.030 -1.489 -14.022 1.00 93.38 187 ASP A O 1
ATOM 1440 N N . VAL A 1 188 ? 0.009 0.522 -14.117 1.00 94.38 188 VAL A N 1
ATOM 1441 C CA . VAL A 1 188 ? -0.972 0.251 -13.062 1.00 94.38 188 VAL A CA 1
ATOM 1442 C C . VAL A 1 188 ? -1.901 -0.870 -13.514 1.00 94.38 188 VAL A C 1
ATOM 1444 O O . VAL A 1 188 ? -2.065 -1.856 -12.806 1.00 94.38 188 VAL A O 1
ATOM 1447 N N . TYR A 1 189 ? -2.434 -0.783 -14.733 1.00 93.81 189 TYR A N 1
ATOM 1448 C CA . TYR A 1 189 ? -3.291 -1.828 -15.286 1.00 93.81 189 TYR A CA 1
ATOM 1449 C C . TYR A 1 189 ? -2.567 -3.179 -15.388 1.00 93.81 189 TYR A C 1
ATOM 1451 O O . TYR A 1 189 ? -3.103 -4.206 -14.977 1.00 93.81 189 TYR A O 1
ATOM 1459 N N . SER A 1 190 ? -1.319 -3.181 -15.868 1.00 92.62 190 SER A N 1
ATOM 1460 C CA . SER A 1 190 ? -0.502 -4.401 -15.937 1.00 92.62 190 SER A CA 1
ATOM 1461 C C . SER A 1 190 ? -0.241 -4.990 -14.554 1.00 92.62 190 SER A C 1
ATOM 1463 O O . SER A 1 190 ? -0.287 -6.206 -14.387 1.00 92.62 190 SER A O 1
ATOM 1465 N N . THR A 1 191 ? 0.004 -4.138 -13.559 1.00 94.00 191 THR A N 1
ATOM 1466 C CA . THR A 1 191 ? 0.179 -4.544 -12.161 1.00 94.00 191 THR A CA 1
ATOM 1467 C C . THR A 1 191 ? -1.065 -5.224 -11.614 1.00 94.00 191 THR A C 1
ATOM 1469 O O . THR A 1 191 ? -0.955 -6.303 -11.032 1.00 94.00 191 THR A O 1
ATOM 1472 N N . ILE A 1 192 ? -2.234 -4.615 -11.826 1.00 94.12 192 ILE A N 1
ATOM 1473 C CA . ILE A 1 192 ? -3.513 -5.154 -11.366 1.00 94.12 192 ILE A CA 1
ATOM 1474 C C . ILE A 1 192 ? -3.750 -6.530 -12.004 1.00 94.12 192 ILE A C 1
ATOM 1476 O O . ILE A 1 192 ? -3.985 -7.498 -11.293 1.00 94.12 192 ILE A O 1
ATOM 1480 N N . MET A 1 193 ? -3.573 -6.649 -13.324 1.00 92.19 193 MET A N 1
ATOM 1481 C CA . MET A 1 193 ? -3.799 -7.905 -14.053 1.00 92.19 193 MET A CA 1
ATOM 1482 C C . MET A 1 193 ? -2.827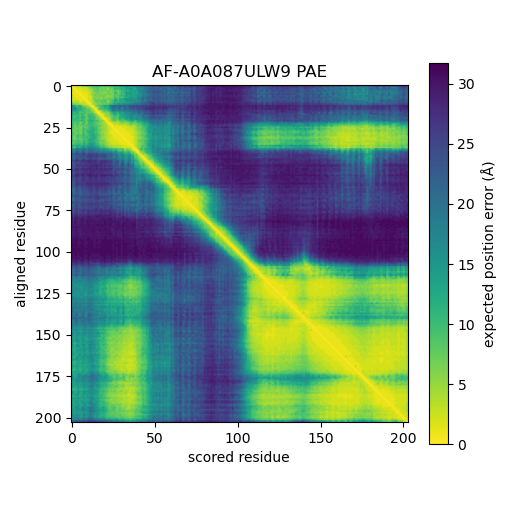 -9.034 -13.680 1.00 92.19 193 MET A C 1
ATOM 1484 O O . MET A 1 193 ? -3.161 -10.209 -13.806 1.00 92.19 193 MET A O 1
ATOM 1488 N N . LYS A 1 194 ? -1.602 -8.703 -13.256 1.00 90.75 194 LYS A N 1
ATOM 1489 C CA . LYS A 1 194 ? -0.574 -9.697 -12.903 1.00 90.75 194 LYS A CA 1
ATOM 1490 C C . LYS A 1 194 ? -0.612 -10.125 -11.440 1.00 90.75 194 LYS A C 1
ATOM 1492 O O . LYS A 1 194 ? -0.051 -11.171 -11.113 1.00 90.75 194 LYS A O 1
ATOM 1497 N N . THR A 1 195 ? -1.204 -9.322 -10.559 1.00 90.00 195 THR A N 1
ATOM 1498 C CA . THR A 1 195 ? -1.101 -9.527 -9.112 1.00 90.00 195 THR A CA 1
ATOM 1499 C C . THR A 1 195 ? -2.424 -10.059 -8.566 1.00 90.00 195 THR A C 1
ATOM 1501 O O . THR A 1 195 ? -3.400 -9.315 -8.526 1.00 90.00 195 THR A O 1
ATOM 1504 N N . PRO A 1 196 ? -2.476 -11.303 -8.055 1.00 89.19 196 PRO A N 1
ATOM 1505 C CA . PRO A 1 196 ? -3.731 -11.915 -7.604 1.00 89.19 196 PRO A CA 1
ATOM 1506 C C . PRO A 1 196 ? -4.368 -11.193 -6.407 1.00 89.19 196 PRO A C 1
ATOM 1508 O O . PRO A 1 196 ? -5.554 -11.337 -6.147 1.00 89.19 196 PRO A O 1
ATOM 1511 N N . GLN A 1 197 ? -3.594 -10.396 -5.668 1.00 87.56 197 GLN A N 1
ATOM 1512 C CA . GLN A 1 197 ? -4.089 -9.600 -4.541 1.00 87.56 197 GLN A CA 1
ATOM 1513 C C . GLN A 1 197 ? -4.995 -8.446 -4.991 1.00 87.56 197 GLN A C 1
ATOM 1515 O O . GLN A 1 197 ? -5.799 -7.971 -4.196 1.00 87.56 197 GLN A O 1
ATOM 1520 N N . PHE A 1 198 ? -4.881 -8.008 -6.249 1.00 89.69 198 PHE A N 1
ATOM 1521 C CA . PHE A 1 198 ? -5.686 -6.931 -6.828 1.00 89.69 198 PHE A CA 1
ATOM 1522 C C . PHE A 1 198 ? -6.865 -7.447 -7.663 1.00 89.69 198 PHE A C 1
ATOM 1524 O O . PHE A 1 198 ? -7.533 -6.653 -8.316 1.00 89.69 198 PHE A O 1
ATOM 1531 N N . ASP A 1 199 ? -7.160 -8.749 -7.616 1.00 88.38 199 ASP A N 1
ATOM 1532 C CA . ASP A 1 199 ? -8.232 -9.377 -8.405 1.00 88.38 199 ASP A CA 1
ATOM 1533 C C . ASP A 1 199 ? -9.626 -8.793 -8.095 1.00 88.38 199 ASP A C 1
ATOM 1535 O O . ASP A 1 199 ? -10.505 -8.712 -8.949 1.00 88.38 199 ASP A O 1
ATOM 1539 N N . PHE A 1 200 ? -9.814 -8.263 -6.882 1.00 90.50 200 PHE A N 1
ATOM 1540 C CA . PHE A 1 200 ? -11.041 -7.560 -6.498 1.00 90.50 200 PHE A CA 1
ATOM 1541 C C . PHE A 1 200 ? -11.289 -6.256 -7.283 1.00 90.50 200 PHE A C 1
ATOM 1543 O O . PHE A 1 200 ? -12.391 -5.719 -7.212 1.00 90.50 200 PHE A O 1
ATOM 1550 N N . LEU A 1 201 ? -10.288 -5.734 -8.005 1.00 87.62 201 LEU A N 1
ATOM 1551 C CA . LEU A 1 201 ? -10.399 -4.544 -8.858 1.00 87.62 201 LEU A CA 1
ATOM 1552 C C . LEU A 1 201 ? -10.710 -4.879 -10.325 1.00 87.62 201 LEU A C 1
ATOM 1554 O O . LEU A 1 201 ? -10.994 -3.970 -11.103 1.00 87.62 201 LEU A O 1
ATOM 1558 N N . THR A 1 202 ? -10.605 -6.149 -10.721 1.00 83.62 202 THR A N 1
ATOM 1559 C CA . THR A 1 202 ? -10.776 -6.608 -12.113 1.00 83.62 202 THR A CA 1
ATOM 1560 C C . THR A 1 202 ? -12.060 -7.382 -12.357 1.00 83.62 202 THR A C 1
ATOM 1562 O O . THR A 1 202 ? -12.303 -7.781 -13.496 1.00 83.62 202 THR A O 1
ATOM 1565 N N . ASN A 1 203 ? -12.853 -7.580 -11.304 1.00 56.66 203 ASN A N 1
ATOM 1566 C CA . ASN A 1 203 ? -14.150 -8.251 -11.337 1.00 56.66 203 ASN A CA 1
ATOM 1567 C C . ASN A 1 203 ? -15.263 -7.330 -11.848 1.00 56.66 203 ASN A C 1
ATOM 1569 O O . ASN A 1 203 ? -15.374 -6.198 -11.323 1.00 56.66 203 ASN A O 1
#

Organism: Stegodyphus mimosarum (NCBI:txid407821)

Radius of gyration: 26.09 Å; Cα contacts (8 Å, |Δi|>4): 138; chains: 1; bounding box: 60×54×66 Å

pLDDT: mean 72.82, std 18.75, range [34.84, 96.25]

Solvent-accessible surface area (backbone atoms only — not comparable to full-atom values): 12663 Å² total; per-residue (Å²): 109,69,68,61,51,51,52,54,47,51,75,66,63,78,50,95,88,63,57,81,86,70,61,72,49,72,67,53,50,54,52,50,31,36,34,56,61,71,48,69,77,56,81,85,47,67,90,79,59,79,85,60,96,62,76,82,63,77,79,76,80,56,90,44,75,67,54,47,55,51,52,53,51,53,54,56,56,56,59,69,76,69,67,76,89,76,82,78,79,81,77,78,80,78,78,86,73,90,76,81,95,69,101,62,93,71,72,71,73,42,74,52,74,80,93,44,74,68,27,53,51,46,48,52,57,35,44,76,74,72,41,82,88,70,63,42,74,81,47,96,48,32,27,28,51,57,66,33,47,48,51,44,50,51,53,53,49,51,51,49,53,51,52,38,47,10,35,31,42,28,11,52,74,57,70,68,77,48,60,55,92,65,77,50,71,68,20,44,51,51,35,40,78,71,34,78,89,40,46,86,77,75,112